Protein AF-A0A2R6C651-F1 (afdb_monomer)

Organism: NCBI:txid1978158

Nearest PDB structures (foldseek):
  8w2f-assembly1_U  TM=1.722E-01  e=2.873E+00  Plasmodium falciparum 3D7
  6klh-assembly1_C  TM=1.962E-01  e=2.873E+00  Mammarenavirus machupoense
  6u5o-assembly1_L  TM=2.669E-01  e=8.684E+00  Human metapneumovirus CAN97-83

Secondary structure (DSSP, 8-state):
-------HHHHHHHHHHHHHHHTTT---EEEEEETTEEEEEEEHHHHHHHHTTTS-TTTEEEEEETTEEEEEESS---HHHHHHHHHHHHHHHHHTT-----EEE-SSS-EEEEEHHHHHHHHHHHHHHHHHHHHHHHHTTEEEEEEE-SSEEEEEEEEGGG--S--HHHHHHHHH--

Mean predicted aligned error: 6.89 Å

Foldseek 3Di:
DPQAAADDLVNVLVVLLVVLCVVLVFDWFKGALHNFKIKIKGFLVSVVCVLCVPPPCVQWPWDADPQKIKTWGPDPDDPVSLVVSLCSSQVSLVSLVDRWDWDFDPPVIGITMTRNLVSVVVSSVVSVVVSCVVSVVSCPQKDKDWDDDSTITMMMIGGPVPPDDDVVVSNVVRRVPD

Sequence (178 aa):
MDKVKLKGSIAYVYKVFVESLNKTGIETAGGALNENTVVVGVPLKSFVKMITMDVNKEVWELKIKNGKMFLIGTKELVDEDVKKVNTQILSKLKKLGVEADAHVTDDGDAVVMVSLVDVVLRILEKTLQETKARASNHMRSLRVKFGSDDDYAYVVLYTRSSQKDTVLTKIEEVLKNE

Radius of gyration: 18.2 Å; Cα contacts (8 Å, |Δi|>4): 279; chains: 1; bounding box: 42×28×53 Å

Structure (mmCIF, N/CA/C/O backbone):
data_AF-A0A2R6C651-F1
#
_entry.id   AF-A0A2R6C651-F1
#
loop_
_atom_site.group_PDB
_atom_site.id
_atom_site.type_symbol
_atom_site.label_atom_id
_atom_site.label_alt_id
_atom_site.label_comp_id
_atom_site.label_asym_id
_atom_site.label_entity_id
_atom_site.label_seq_id
_atom_site.pdbx_PDB_ins_code
_atom_site.Cartn_x
_atom_site.Cartn_y
_atom_site.Cartn_z
_atom_site.occupancy
_atom_site.B_iso_or_equiv
_atom_site.auth_seq_id
_atom_site.auth_comp_id
_atom_site.auth_asym_id
_atom_site.auth_atom_id
_atom_site.pdbx_PDB_model_num
ATOM 1 N N . MET A 1 1 ? 2.402 -18.352 -16.782 1.00 50.47 1 MET A N 1
ATOM 2 C CA . MET A 1 1 ? 2.811 -17.161 -17.556 1.00 50.47 1 MET A CA 1
ATOM 3 C C . MET A 1 1 ? 4.310 -17.250 -17.798 1.00 50.47 1 MET A C 1
ATOM 5 O O . MET A 1 1 ? 5.024 -17.552 -16.845 1.00 50.47 1 MET A O 1
ATOM 9 N N . ASP A 1 2 ? 4.793 -17.044 -19.025 1.00 51.03 2 ASP A N 1
ATOM 10 C CA . ASP A 1 2 ? 6.240 -16.966 -19.268 1.00 51.03 2 ASP A CA 1
ATOM 11 C C . ASP A 1 2 ? 6.837 -15.808 -18.460 1.00 51.03 2 ASP A C 1
ATOM 13 O O . ASP A 1 2 ? 6.264 -14.717 -18.410 1.00 51.03 2 ASP A O 1
ATOM 17 N N . LYS A 1 3 ? 7.978 -16.036 -17.795 1.00 64.25 3 LYS A N 1
ATOM 18 C CA . LYS A 1 3 ? 8.657 -15.000 -17.004 1.00 64.25 3 LYS A CA 1
ATOM 19 C C . LYS A 1 3 ? 9.184 -13.913 -17.938 1.00 64.25 3 LYS A C 1
ATOM 21 O O . LYS A 1 3 ? 10.271 -14.032 -18.501 1.00 64.25 3 LYS A O 1
ATOM 26 N N . VAL A 1 4 ? 8.417 -12.839 -18.091 1.00 76.25 4 VAL A N 1
ATOM 27 C CA . VAL A 1 4 ? 8.833 -11.674 -18.868 1.00 76.25 4 VAL A CA 1
ATOM 28 C C . VAL A 1 4 ? 9.980 -10.969 -18.144 1.00 76.25 4 VAL A C 1
ATOM 30 O O . VAL A 1 4 ? 9.855 -10.543 -16.996 1.00 76.25 4 VAL A O 1
ATOM 33 N N . LYS A 1 5 ? 11.121 -10.833 -18.823 1.00 81.25 5 LYS A N 1
ATOM 34 C CA . LYS A 1 5 ? 12.308 -10.179 -18.269 1.00 81.25 5 LYS A CA 1
ATOM 35 C C . LYS A 1 5 ? 12.283 -8.684 -18.588 1.00 81.25 5 LYS A C 1
ATOM 37 O O . LYS A 1 5 ? 12.392 -8.293 -19.748 1.00 81.25 5 LYS A O 1
ATOM 42 N N . LEU A 1 6 ? 12.174 -7.849 -17.554 1.00 83.94 6 LEU A N 1
ATOM 43 C CA . LEU A 1 6 ? 12.295 -6.392 -17.677 1.00 83.94 6 LEU A CA 1
ATOM 44 C C . LEU A 1 6 ? 13.683 -6.000 -18.201 1.00 83.94 6 LEU A C 1
ATOM 46 O O . LEU A 1 6 ? 14.689 -6.621 -17.842 1.00 83.94 6 LEU A O 1
ATOM 50 N N . LYS A 1 7 ? 13.752 -4.938 -19.009 1.00 81.19 7 LYS A N 1
ATOM 51 C CA . LYS A 1 7 ? 15.011 -4.447 -19.594 1.00 81.19 7 LYS A CA 1
ATOM 52 C C . LYS A 1 7 ? 15.320 -3.010 -19.178 1.00 81.19 7 LYS A C 1
ATOM 54 O O . LYS A 1 7 ? 14.433 -2.184 -19.008 1.00 81.19 7 LYS A O 1
ATOM 59 N N . GLY A 1 8 ? 16.605 -2.687 -19.051 1.00 85.44 8 GLY A N 1
ATOM 60 C CA . GLY A 1 8 ? 17.073 -1.310 -18.862 1.00 85.44 8 GLY A CA 1
ATOM 61 C C . GLY A 1 8 ? 16.516 -0.616 -17.612 1.00 85.44 8 GLY A C 1
ATOM 62 O O . GLY A 1 8 ? 16.419 -1.211 -16.538 1.00 85.44 8 GLY A O 1
ATOM 63 N N . SER A 1 9 ? 16.166 0.666 -17.750 1.00 89.44 9 SER A N 1
ATOM 64 C CA . SER A 1 9 ? 15.776 1.531 -16.628 1.00 89.44 9 SER A CA 1
ATOM 65 C C . SER A 1 9 ? 14.566 1.038 -15.837 1.00 89.44 9 SER A C 1
ATOM 67 O O . SER A 1 9 ? 14.527 1.249 -14.628 1.00 89.44 9 SER A O 1
ATOM 69 N N . ILE A 1 10 ? 13.601 0.367 -16.475 1.00 90.75 10 ILE A N 1
ATOM 70 C CA . ILE A 1 10 ? 12.413 -0.125 -15.766 1.00 90.75 10 ILE A CA 1
ATOM 71 C C . ILE A 1 10 ? 12.757 -1.263 -14.797 1.00 90.75 10 ILE A C 1
ATOM 73 O O . ILE A 1 10 ? 12.230 -1.285 -13.690 1.00 90.75 10 ILE A O 1
ATOM 77 N N . ALA A 1 11 ? 13.700 -2.144 -15.152 1.00 91.44 11 ALA A N 1
ATOM 78 C CA . ALA A 1 11 ? 14.149 -3.227 -14.275 1.00 91.44 11 ALA A CA 1
ATOM 79 C C . ALA A 1 11 ? 14.850 -2.686 -13.019 1.00 91.44 11 ALA A C 1
ATOM 81 O O . ALA A 1 11 ? 14.597 -3.150 -11.908 1.00 91.44 11 ALA A O 1
ATOM 82 N N . TYR A 1 12 ? 15.710 -1.677 -13.195 1.00 91.88 12 TYR A N 1
ATOM 83 C CA . TYR A 1 12 ? 16.412 -1.042 -12.080 1.00 91.88 12 TYR A CA 1
ATOM 84 C C . TYR A 1 12 ? 15.445 -0.310 -11.144 1.00 91.88 12 TYR A C 1
ATOM 86 O O . TYR A 1 12 ? 15.491 -0.507 -9.932 1.00 91.88 12 TYR A O 1
ATOM 94 N N . VAL A 1 13 ? 14.535 0.495 -11.702 1.00 93.50 13 VAL A N 1
ATOM 95 C CA . VAL A 1 13 ? 13.539 1.235 -10.914 1.00 93.50 13 VAL A CA 1
ATOM 96 C C . VAL A 1 13 ? 12.611 0.279 -10.170 1.00 93.50 13 VAL A C 1
ATOM 98 O O . VAL A 1 13 ? 12.383 0.493 -8.985 1.00 93.50 13 VAL A O 1
ATOM 101 N N . TYR A 1 14 ? 12.134 -0.790 -10.819 1.00 94.00 14 TYR A N 1
ATOM 102 C CA . TYR A 1 14 ? 11.324 -1.825 -10.170 1.00 94.00 14 TYR A CA 1
ATOM 103 C C . TYR A 1 14 ? 12.021 -2.401 -8.935 1.00 94.00 14 TYR A C 1
ATOM 105 O O . TYR A 1 14 ? 11.448 -2.402 -7.848 1.00 94.00 14 TYR A O 1
ATOM 113 N N . LYS A 1 15 ? 13.287 -2.812 -9.085 1.00 93.06 15 LYS A N 1
ATOM 114 C CA . LYS A 1 15 ? 14.084 -3.362 -7.985 1.00 93.06 15 LYS A CA 1
ATOM 115 C C . LYS A 1 15 ? 14.197 -2.379 -6.816 1.00 93.06 15 LYS A C 1
ATOM 117 O O . LYS A 1 15 ? 13.897 -2.746 -5.686 1.00 93.06 15 LYS A O 1
ATOM 122 N N . VAL A 1 16 ? 14.586 -1.130 -7.084 1.00 94.00 16 VAL A N 1
ATOM 123 C CA . VAL A 1 16 ? 14.738 -0.098 -6.039 1.00 94.00 16 VAL A CA 1
ATOM 124 C C . VAL A 1 16 ? 13.406 0.198 -5.340 1.00 94.00 16 VAL A C 1
ATOM 126 O O . VAL A 1 16 ? 13.377 0.413 -4.125 1.00 94.00 16 VAL A O 1
ATOM 129 N N . PHE A 1 17 ? 12.309 0.205 -6.099 1.00 95.12 17 PHE A N 1
ATOM 130 C CA . PHE A 1 17 ? 10.967 0.471 -5.592 1.00 95.12 17 PHE A CA 1
ATOM 131 C C . PHE A 1 17 ? 10.501 -0.635 -4.634 1.00 95.12 17 PHE A C 1
ATOM 133 O O . PHE A 1 17 ? 10.161 -0.345 -3.487 1.00 95.12 17 PHE A O 1
ATOM 140 N N . VAL A 1 18 ? 10.575 -1.902 -5.060 1.00 94.88 18 VAL A N 1
ATOM 141 C CA . VAL A 1 18 ? 10.207 -3.068 -4.235 1.00 94.88 18 VAL A CA 1
ATOM 142 C C . VAL A 1 18 ? 11.103 -3.188 -3.004 1.00 94.88 18 VAL A C 1
ATOM 144 O O . VAL A 1 18 ? 10.605 -3.376 -1.899 1.00 94.88 18 VAL A O 1
ATOM 147 N N . GLU A 1 19 ? 12.418 -2.993 -3.144 1.00 93.75 19 GLU A N 1
ATOM 148 C CA . GLU A 1 19 ? 13.336 -2.990 -1.996 1.00 93.75 19 GLU A CA 1
ATOM 149 C C . GLU A 1 19 ? 12.971 -1.924 -0.955 1.00 93.75 19 GLU A C 1
ATOM 151 O O . GLU A 1 19 ? 13.182 -2.128 0.239 1.00 93.75 19 GLU A O 1
ATOM 156 N N . SER A 1 20 ? 12.431 -0.782 -1.387 1.00 92.81 20 SER A N 1
ATOM 157 C CA . SER A 1 20 ? 12.030 0.294 -0.477 1.00 92.81 20 SER A CA 1
ATOM 158 C C . SER A 1 20 ? 10.748 -0.047 0.286 1.00 92.81 20 SER A C 1
ATOM 160 O O . SER A 1 20 ? 10.681 0.251 1.475 1.00 92.81 20 SER A O 1
ATOM 162 N N . LEU A 1 21 ? 9.783 -0.723 -0.348 1.00 93.81 21 LEU A N 1
ATOM 163 C CA . LEU A 1 21 ? 8.583 -1.242 0.327 1.00 93.81 21 LEU A CA 1
ATOM 164 C C . LEU A 1 21 ? 8.915 -2.394 1.281 1.00 93.81 21 LEU A C 1
ATOM 166 O O . LEU A 1 21 ? 8.475 -2.409 2.427 1.00 93.81 21 LEU A O 1
ATOM 170 N N . ASN A 1 22 ? 9.777 -3.320 0.867 1.00 92.25 22 ASN A N 1
ATOM 171 C CA . ASN A 1 22 ? 10.154 -4.447 1.719 1.00 92.25 22 ASN A CA 1
ATOM 172 C C . ASN A 1 22 ? 10.905 -3.985 2.980 1.00 92.25 22 ASN A C 1
ATOM 174 O 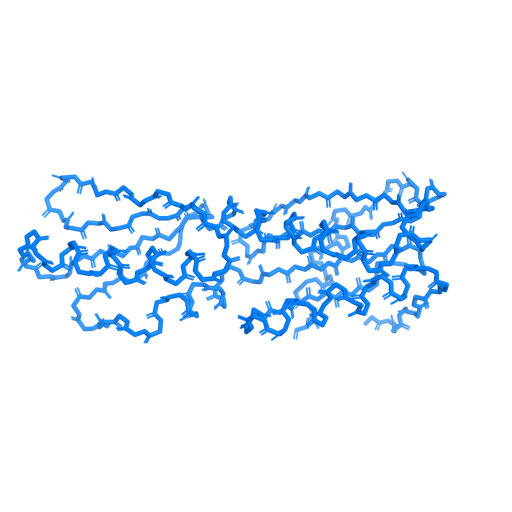O . ASN A 1 22 ? 10.733 -4.561 4.052 1.00 92.25 22 ASN A O 1
ATOM 178 N N . LYS A 1 23 ? 11.692 -2.901 2.896 1.00 91.94 23 LYS A N 1
ATOM 179 C CA . LYS A 1 23 ? 12.349 -2.287 4.066 1.00 91.94 23 LYS A CA 1
ATOM 180 C C . LYS A 1 23 ? 11.370 -1.733 5.102 1.00 91.94 23 LYS A C 1
ATOM 182 O O . LYS A 1 23 ? 11.753 -1.604 6.261 1.00 91.94 23 LYS A O 1
ATOM 187 N N . THR A 1 24 ? 10.138 -1.405 4.713 1.00 88.56 24 THR A N 1
ATOM 188 C CA . THR A 1 24 ? 9.086 -0.962 5.640 1.00 88.56 24 THR A CA 1
ATOM 189 C C . THR A 1 24 ? 8.196 -2.112 6.120 1.00 88.56 24 THR A C 1
ATOM 191 O O . THR A 1 24 ? 7.257 -1.875 6.877 1.00 88.56 24 THR A O 1
ATOM 194 N N . GLY A 1 25 ? 8.503 -3.355 5.725 1.00 90.31 25 GLY A N 1
ATOM 195 C CA . GLY A 1 25 ? 7.729 -4.548 6.073 1.00 90.31 25 GLY A CA 1
ATOM 196 C C . GLY A 1 25 ? 6.437 -4.706 5.269 1.00 90.31 25 GLY A C 1
ATOM 197 O O . GLY A 1 25 ? 5.596 -5.518 5.641 1.00 90.31 25 GLY A O 1
ATOM 198 N N . ILE A 1 26 ? 6.259 -3.931 4.194 1.00 92.88 26 ILE A N 1
ATOM 199 C CA . ILE A 1 26 ? 5.076 -4.012 3.338 1.00 92.88 26 ILE A CA 1
ATOM 200 C C . ILE A 1 26 ? 5.271 -5.145 2.336 1.00 92.88 26 ILE A C 1
ATOM 202 O O . ILE A 1 26 ? 6.178 -5.099 1.507 1.00 92.88 26 ILE A O 1
ATOM 206 N N . GLU A 1 27 ? 4.393 -6.142 2.404 1.00 93.06 27 GLU A N 1
ATOM 207 C CA . GLU A 1 27 ? 4.308 -7.189 1.389 1.00 93.06 27 GLU A CA 1
ATOM 208 C C . GLU A 1 27 ? 3.874 -6.598 0.047 1.00 93.06 27 GLU A C 1
ATOM 210 O O . GLU A 1 27 ? 2.974 -5.757 -0.033 1.00 93.06 27 GLU A O 1
ATOM 215 N N . THR A 1 28 ? 4.517 -7.066 -1.017 1.00 93.44 28 THR A N 1
ATOM 216 C CA . THR A 1 28 ? 4.234 -6.645 -2.386 1.00 93.44 28 THR A CA 1
ATOM 217 C C . THR A 1 28 ? 3.938 -7.863 -3.244 1.00 93.44 28 THR A C 1
ATOM 219 O O . THR A 1 28 ? 4.536 -8.917 -3.051 1.00 93.44 28 THR A 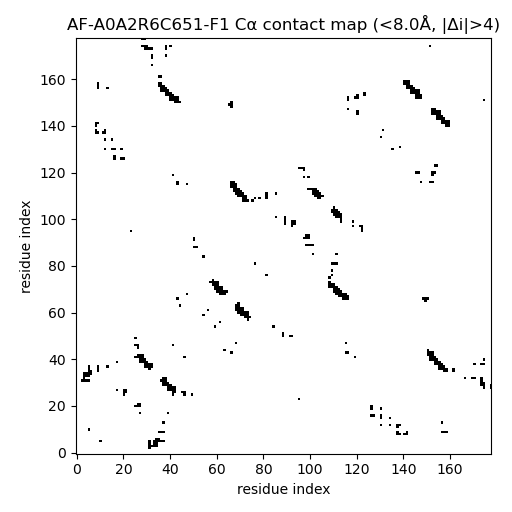O 1
ATOM 222 N N . ALA A 1 29 ? 3.018 -7.694 -4.185 1.00 91.44 29 ALA A N 1
ATOM 223 C CA . ALA A 1 29 ? 2.808 -8.593 -5.311 1.00 91.44 29 ALA A CA 1
ATOM 224 C C . ALA A 1 29 ? 3.090 -7.788 -6.577 1.00 91.44 29 ALA A C 1
ATOM 226 O O . ALA A 1 29 ? 2.738 -6.607 -6.651 1.00 91.44 29 ALA A O 1
ATOM 227 N N . GLY A 1 30 ? 3.744 -8.353 -7.579 1.00 85.62 30 GLY A N 1
ATOM 228 C CA . GLY A 1 30 ? 4.064 -7.564 -8.755 1.00 85.62 30 GLY A CA 1
ATOM 229 C C . GLY A 1 30 ? 4.876 -8.291 -9.799 1.00 85.62 30 GLY A C 1
ATOM 230 O O . GLY A 1 30 ? 5.724 -9.126 -9.525 1.00 85.62 30 GLY A O 1
ATOM 231 N N . GLY A 1 31 ? 4.669 -7.896 -11.047 1.00 86.31 31 GLY A N 1
ATOM 232 C CA . GLY A 1 31 ? 5.309 -8.557 -12.164 1.00 86.31 31 GLY A CA 1
ATOM 233 C C . GLY A 1 31 ? 5.326 -7.712 -13.421 1.00 86.31 31 GLY A C 1
ATOM 234 O O . GLY A 1 31 ? 4.656 -6.683 -13.556 1.00 86.31 31 GLY A O 1
ATOM 235 N N . ALA A 1 32 ? 6.152 -8.152 -14.362 1.00 87.75 32 ALA A N 1
ATOM 236 C CA . ALA A 1 32 ? 6.245 -7.545 -15.674 1.00 87.75 32 ALA A CA 1
ATOM 237 C C . ALA A 1 32 ? 4.986 -7.869 -16.490 1.00 87.75 32 ALA A C 1
ATOM 239 O O . ALA A 1 32 ? 4.697 -9.033 -16.754 1.00 87.75 32 ALA A O 1
ATOM 240 N N . LEU A 1 33 ? 4.270 -6.836 -16.939 1.00 85.75 33 LEU A N 1
ATOM 241 C CA . LEU A 1 33 ? 3.163 -6.989 -17.892 1.00 85.75 33 LEU A CA 1
ATOM 242 C C . LEU A 1 33 ? 3.696 -7.195 -19.320 1.00 85.75 33 LEU A C 1
ATOM 244 O O . LEU A 1 33 ? 3.059 -7.826 -20.163 1.00 85.75 33 LEU A O 1
ATOM 248 N N . ASN A 1 34 ? 4.860 -6.606 -19.601 1.00 85.56 34 ASN A N 1
ATOM 249 C CA . ASN A 1 34 ? 5.680 -6.785 -20.797 1.00 85.56 34 ASN A CA 1
ATOM 250 C C . ASN A 1 34 ? 7.118 -6.301 -20.489 1.00 85.56 34 ASN A C 1
ATOM 252 O O . ASN A 1 34 ? 7.405 -5.866 -19.376 1.00 85.56 34 ASN A O 1
ATOM 256 N N . GLU A 1 35 ? 8.039 -6.341 -21.458 1.00 85.06 35 GLU A N 1
ATOM 257 C CA . GLU A 1 35 ? 9.449 -5.948 -21.243 1.00 85.06 35 GLU A CA 1
ATOM 258 C C . GLU A 1 35 ? 9.640 -4.487 -20.776 1.00 85.06 35 GLU A C 1
ATOM 260 O O . GLU A 1 35 ? 10.687 -4.133 -20.229 1.00 85.06 35 GLU A O 1
ATOM 265 N N . ASN A 1 36 ? 8.624 -3.650 -20.999 1.00 87.38 36 ASN A N 1
ATOM 266 C CA . ASN A 1 36 ? 8.628 -2.199 -20.859 1.00 87.38 36 ASN A CA 1
ATOM 267 C C . ASN A 1 36 ? 7.590 -1.675 -19.855 1.00 87.38 36 ASN A C 1
ATOM 269 O O . ASN A 1 36 ? 7.447 -0.454 -19.733 1.00 87.38 36 ASN A O 1
ATOM 273 N N . THR A 1 37 ? 6.866 -2.565 -19.169 1.00 88.94 37 THR A N 1
ATOM 274 C CA . THR A 1 37 ? 5.810 -2.238 -18.204 1.00 88.94 37 THR A CA 1
ATOM 275 C C . THR A 1 37 ? 5.821 -3.228 -17.047 1.00 88.94 37 THR A C 1
ATOM 277 O O . THR A 1 37 ? 5.830 -4.439 -17.261 1.00 88.94 37 THR A O 1
ATOM 280 N N . VAL A 1 38 ? 5.756 -2.717 -15.822 1.00 91.94 38 VAL A N 1
ATOM 281 C CA . VAL A 1 38 ? 5.689 -3.509 -14.591 1.00 91.94 38 VAL A CA 1
ATOM 282 C C . VAL A 1 38 ? 4.605 -2.951 -13.680 1.00 91.94 38 VAL A C 1
ATOM 284 O O . VAL A 1 38 ? 4.401 -1.735 -13.631 1.00 91.94 38 VAL A O 1
ATOM 287 N N . VAL A 1 39 ? 3.923 -3.836 -12.962 1.00 93.19 39 VAL A N 1
ATOM 288 C CA . VAL A 1 39 ? 2.991 -3.472 -11.895 1.00 93.19 39 VAL A CA 1
ATOM 289 C C . VAL A 1 39 ? 3.568 -3.882 -10.544 1.00 93.19 39 VAL A C 1
ATOM 291 O O . VAL A 1 39 ? 4.173 -4.945 -10.425 1.00 93.19 39 VAL A O 1
ATOM 294 N N . VAL A 1 40 ? 3.392 -3.023 -9.544 1.00 95.19 40 VAL A N 1
ATOM 295 C CA . VAL A 1 40 ? 3.685 -3.306 -8.136 1.00 95.19 40 VAL A CA 1
ATOM 296 C C . VAL A 1 40 ? 2.423 -3.009 -7.344 1.00 95.19 40 VAL A C 1
ATOM 298 O O . VAL A 1 40 ? 1.981 -1.862 -7.291 1.00 95.19 40 VAL A O 1
ATOM 301 N N . GLY A 1 41 ? 1.825 -4.040 -6.770 1.00 94.50 41 GLY A N 1
ATOM 302 C CA . GLY A 1 41 ? 0.646 -3.976 -5.925 1.00 94.50 41 GLY A CA 1
ATOM 303 C C . GLY A 1 41 ? 0.977 -4.277 -4.471 1.00 94.50 41 GLY A C 1
ATOM 304 O O . GLY A 1 41 ? 1.889 -5.040 -4.157 1.00 94.50 41 GLY A O 1
ATOM 305 N N . VAL A 1 42 ? 0.203 -3.678 -3.578 1.00 96.00 42 VAL A N 1
ATOM 306 C CA . VAL A 1 42 ? 0.176 -4.021 -2.159 1.00 96.00 42 VAL A CA 1
ATOM 307 C C . VAL A 1 42 ? -1.174 -4.687 -1.892 1.00 96.00 42 VAL A C 1
ATOM 309 O O . VAL A 1 42 ? -2.209 -4.034 -2.074 1.00 96.00 42 VAL A O 1
ATOM 312 N N . PRO A 1 43 ? -1.191 -5.967 -1.480 1.00 94.88 43 PRO A N 1
ATOM 313 C CA . PRO A 1 43 ? -2.430 -6.648 -1.133 1.00 94.88 43 PRO A CA 1
ATOM 314 C C . PRO A 1 43 ? -3.065 -5.987 0.095 1.00 94.88 43 PRO A C 1
ATOM 316 O O . PRO A 1 43 ? -2.464 -5.945 1.175 1.00 94.88 43 PRO A O 1
ATOM 319 N N . LEU A 1 44 ? -4.303 -5.506 -0.034 1.00 93.31 44 LEU A N 1
ATOM 320 C CA . LEU A 1 44 ? -5.011 -4.800 1.038 1.00 93.31 44 LEU A CA 1
ATOM 321 C C . LEU A 1 44 ? -5.176 -5.690 2.278 1.00 93.31 44 LEU A C 1
ATOM 323 O O . LEU A 1 44 ? -5.019 -5.223 3.403 1.00 93.31 44 LEU A O 1
ATOM 327 N N . LYS A 1 45 ? -5.416 -6.994 2.091 1.00 92.75 45 LYS A N 1
ATOM 328 C CA . LYS A 1 45 ? -5.527 -7.969 3.192 1.00 92.75 45 LYS A CA 1
ATOM 329 C C . LYS A 1 45 ? -4.218 -8.126 3.970 1.00 92.75 45 LYS A C 1
ATOM 331 O O . LYS A 1 45 ? -4.253 -8.150 5.200 1.00 92.75 45 LYS A O 1
ATOM 336 N N . SER A 1 46 ? -3.080 -8.230 3.283 1.00 93.44 46 SER A N 1
ATOM 337 C CA . SER A 1 46 ? -1.763 -8.310 3.933 1.00 93.44 46 SER A CA 1
ATOM 338 C C . SER A 1 46 ? -1.431 -7.015 4.667 1.00 93.44 46 SER A C 1
ATOM 340 O O . SER A 1 46 ? -1.022 -7.048 5.828 1.00 93.44 46 SER A O 1
ATOM 342 N N . PHE A 1 47 ? -1.705 -5.870 4.038 1.00 93.94 47 PHE A N 1
ATOM 343 C CA . PHE A 1 47 ? -1.506 -4.563 4.655 1.00 93.94 47 PHE A CA 1
ATOM 344 C C . PHE A 1 47 ? -2.345 -4.386 5.929 1.00 93.94 47 PHE A C 1
ATOM 346 O O . PHE A 1 47 ? -1.828 -3.965 6.963 1.00 93.94 47 PHE A O 1
ATOM 353 N N . VAL A 1 48 ? -3.619 -4.788 5.899 1.00 92.81 48 VAL A N 1
ATOM 354 C CA . VAL A 1 48 ? -4.491 -4.785 7.081 1.00 92.81 48 VAL A CA 1
ATOM 355 C C . VAL A 1 48 ? -3.925 -5.662 8.191 1.00 92.81 48 VAL A C 1
ATOM 357 O O . VAL A 1 48 ? -3.798 -5.202 9.322 1.00 92.81 48 VAL A O 1
ATOM 360 N N . LYS A 1 49 ? -3.532 -6.904 7.879 1.00 92.44 49 LYS A N 1
ATOM 361 C CA . LYS A 1 49 ? -2.939 -7.814 8.872 1.00 92.44 49 LYS A CA 1
ATOM 362 C C . LYS A 1 49 ? -1.722 -7.188 9.552 1.00 92.44 49 LYS A C 1
ATOM 364 O O . LYS A 1 49 ? -1.601 -7.295 10.769 1.00 92.44 49 LYS A O 1
ATOM 369 N N . MET A 1 50 ? -0.861 -6.512 8.791 1.00 92.25 50 MET A N 1
ATOM 370 C CA . MET A 1 50 ? 0.312 -5.808 9.312 1.00 92.25 50 MET A CA 1
ATOM 371 C C . MET A 1 50 ? -0.082 -4.691 10.295 1.00 92.25 50 MET A C 1
ATOM 373 O O . MET A 1 50 ? 0.441 -4.617 11.417 1.00 92.25 50 MET A O 1
ATOM 377 N N . ILE A 1 51 ? -1.026 -3.823 9.918 1.00 91.00 51 ILE A N 1
ATOM 378 C CA . ILE A 1 51 ? -1.411 -2.691 10.773 1.00 91.00 51 ILE A CA 1
ATOM 379 C C . ILE A 1 51 ? -2.239 -3.136 11.990 1.00 91.00 51 ILE A C 1
ATOM 381 O O . ILE A 1 51 ? -2.087 -2.561 13.066 1.00 91.00 51 ILE A O 1
ATOM 385 N N . THR A 1 52 ? -3.003 -4.227 11.899 1.00 91.75 52 THR A N 1
ATOM 386 C CA . THR A 1 52 ? -3.824 -4.744 13.010 1.00 91.75 52 THR A CA 1
ATOM 387 C C . THR A 1 52 ? -3.197 -5.923 13.762 1.00 91.75 52 THR A C 1
ATOM 389 O O . THR A 1 52 ? -3.886 -6.560 14.553 1.00 91.75 52 THR A O 1
ATOM 392 N N . MET A 1 53 ? -1.921 -6.254 13.529 1.00 91.25 53 MET A N 1
ATOM 393 C CA . MET A 1 53 ? -1.275 -7.448 14.110 1.00 91.25 53 MET A CA 1
ATOM 394 C C . MET A 1 53 ? -1.365 -7.517 15.643 1.00 91.25 53 MET A C 1
ATOM 396 O O . MET A 1 53 ? -1.521 -8.595 16.204 1.00 91.25 53 MET A O 1
ATOM 400 N N . ASP A 1 54 ? -1.316 -6.358 16.295 1.00 89.38 54 ASP A N 1
ATOM 401 C CA . ASP A 1 54 ? -1.254 -6.216 17.753 1.00 89.38 54 ASP A CA 1
ATOM 402 C C . ASP A 1 54 ? -2.619 -5.841 18.365 1.00 89.38 54 ASP A C 1
ATOM 404 O O . ASP A 1 54 ? -2.694 -5.438 19.526 1.00 89.38 54 ASP A O 1
ATOM 408 N N . VAL A 1 55 ? -3.693 -5.889 17.569 1.00 89.56 55 VAL A N 1
ATOM 409 C CA . VAL A 1 55 ? -5.063 -5.623 18.027 1.00 89.56 55 VAL A CA 1
ATOM 410 C C . VAL A 1 55 ? -5.670 -6.925 18.548 1.00 89.56 55 VAL A C 1
ATOM 412 O O . VAL A 1 55 ? -5.565 -7.967 17.900 1.00 89.56 55 VAL A O 1
ATOM 415 N N . ASN A 1 56 ? -6.335 -6.869 19.705 1.00 88.00 56 ASN A N 1
ATOM 416 C CA . ASN A 1 56 ? -7.001 -8.034 20.282 1.00 88.00 56 ASN A CA 1
ATOM 417 C C . ASN A 1 56 ? -8.249 -8.427 19.466 1.00 88.00 56 ASN A C 1
ATOM 419 O O . ASN A 1 56 ? -9.297 -7.792 19.576 1.00 88.00 56 ASN A O 1
ATOM 423 N N . LYS A 1 57 ? -8.145 -9.515 18.697 1.00 85.75 57 LYS A N 1
ATOM 424 C CA . LYS A 1 57 ? -9.218 -10.029 17.829 1.00 85.75 57 LYS A CA 1
ATOM 425 C C . LYS A 1 57 ? -10.356 -10.742 18.570 1.00 85.75 57 LYS A C 1
ATOM 427 O O . LYS A 1 57 ? -11.357 -11.066 17.947 1.00 85.75 57 LYS A O 1
ATOM 432 N N . G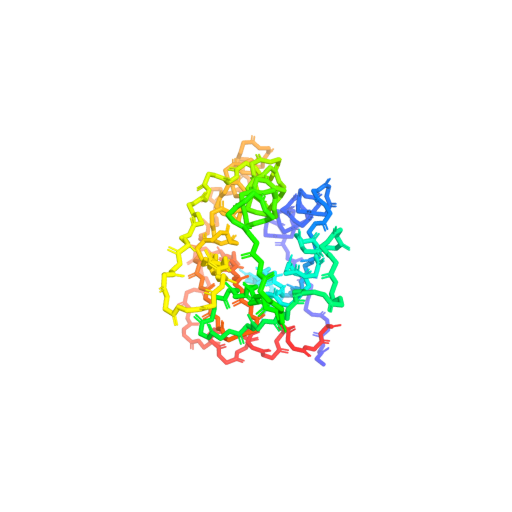LU A 1 58 ? -10.223 -10.987 19.874 1.00 85.50 58 GLU A N 1
ATOM 433 C CA . GLU A 1 58 ? -11.321 -11.505 20.710 1.00 85.50 58 GLU A CA 1
ATOM 434 C C . GLU A 1 58 ? -12.341 -10.421 21.068 1.00 85.50 58 GLU A C 1
ATOM 436 O O . GLU A 1 58 ? -13.455 -10.723 21.488 1.00 85.50 58 GLU A O 1
ATOM 441 N N . VAL A 1 59 ? -11.931 -9.156 20.956 1.00 87.19 59 VAL A N 1
ATOM 442 C CA . VAL A 1 59 ? -12.743 -7.992 21.321 1.00 87.19 59 VAL A CA 1
ATOM 443 C C . VAL A 1 59 ? -13.064 -7.149 20.089 1.00 87.19 59 VAL A C 1
ATOM 445 O O . VAL A 1 59 ? -14.132 -6.544 20.025 1.00 87.19 59 VAL A O 1
ATOM 448 N N . TRP A 1 60 ? -12.182 -7.167 19.089 1.00 88.69 60 TRP A N 1
ATOM 449 C CA . TRP A 1 60 ? -12.321 -6.409 17.853 1.00 88.69 60 TRP A CA 1
ATOM 450 C C . TRP A 1 60 ? -12.507 -7.326 16.649 1.00 88.69 60 TRP A C 1
ATOM 452 O O . TRP A 1 60 ? -11.618 -8.103 16.293 1.00 88.69 60 TRP A O 1
ATOM 462 N N . GLU A 1 61 ? -13.638 -7.179 15.971 1.00 89.56 61 GLU A N 1
ATOM 463 C CA . GLU A 1 61 ? -13.907 -7.828 14.698 1.00 89.56 61 GLU A CA 1
ATOM 464 C C . GLU A 1 61 ? -13.358 -6.977 13.546 1.00 89.56 61 GLU A C 1
ATOM 466 O O . GLU A 1 61 ? -13.683 -5.799 13.403 1.00 89.56 61 GLU A O 1
ATOM 471 N N . LEU A 1 62 ? -12.532 -7.582 12.694 1.00 90.50 62 LEU A N 1
ATOM 472 C CA . LEU A 1 62 ? -11.983 -6.939 11.504 1.00 90.50 62 LEU A CA 1
ATOM 473 C C . LEU A 1 62 ? -12.857 -7.223 10.279 1.00 90.50 62 LEU A C 1
ATOM 475 O O . LEU A 1 62 ? -13.004 -8.377 9.877 1.00 90.50 62 LEU A O 1
ATOM 479 N N . LYS A 1 63 ? -13.333 -6.168 9.612 1.00 89.38 63 LYS A N 1
ATOM 480 C CA . LYS A 1 63 ? -14.007 -6.249 8.310 1.00 89.38 63 LYS A CA 1
ATOM 481 C C . LYS A 1 63 ? -13.297 -5.382 7.278 1.00 89.38 63 LYS A C 1
ATOM 483 O O . LYS A 1 63 ? -12.907 -4.253 7.558 1.00 89.38 63 LYS A O 1
ATOM 488 N N . ILE A 1 64 ? -13.151 -5.903 6.062 1.00 88.44 64 ILE A N 1
ATOM 489 C CA . ILE A 1 64 ? -12.667 -5.144 4.904 1.00 88.44 64 ILE A CA 1
ATOM 490 C C . ILE A 1 64 ? -13.822 -5.047 3.916 1.00 88.44 64 ILE A C 1
ATOM 492 O O . ILE A 1 64 ? -14.372 -6.071 3.512 1.00 88.44 64 ILE A O 1
ATOM 496 N N . LYS A 1 65 ? -14.209 -3.828 3.547 1.00 85.75 65 LYS A N 1
ATOM 497 C CA . LYS A 1 65 ? -15.299 -3.589 2.595 1.00 85.75 65 LYS A CA 1
ATOM 498 C C . LYS A 1 65 ? -15.015 -2.335 1.782 1.00 85.75 65 LYS A C 1
ATOM 500 O O . LYS A 1 65 ? -14.699 -1.296 2.354 1.00 85.75 65 LYS A O 1
ATOM 505 N N . ASN A 1 66 ? -15.153 -2.431 0.459 1.00 84.69 66 ASN A N 1
ATOM 506 C CA . ASN A 1 66 ? -14.981 -1.320 -0.485 1.00 84.69 66 ASN A CA 1
ATOM 507 C C . ASN A 1 66 ? -13.647 -0.569 -0.293 1.00 84.69 66 ASN A C 1
ATOM 509 O O . ASN A 1 66 ? -13.633 0.654 -0.170 1.00 84.69 66 ASN A O 1
ATOM 513 N N . GLY A 1 67 ? -12.534 -1.302 -0.162 1.00 83.44 67 GLY A N 1
ATOM 514 C CA . GLY A 1 67 ? -11.210 -0.703 0.045 1.00 83.44 67 GLY A CA 1
ATOM 515 C C . GLY A 1 67 ? -11.008 -0.018 1.404 1.00 83.44 67 GLY A C 1
ATOM 516 O O . GLY A 1 67 ? -10.015 0.684 1.594 1.00 83.44 67 GLY A O 1
ATOM 517 N N . LYS A 1 68 ? -11.925 -0.210 2.360 1.00 87.50 68 LYS A N 1
ATOM 518 C CA . LYS A 1 68 ? -11.839 0.318 3.726 1.00 87.50 68 LYS A CA 1
ATOM 519 C C . LYS A 1 68 ? -11.709 -0.806 4.740 1.00 87.50 68 LYS A C 1
ATOM 521 O O . LYS A 1 68 ? -12.286 -1.880 4.571 1.00 87.50 68 LYS A O 1
ATOM 526 N N . MET A 1 69 ? -10.974 -0.528 5.805 1.00 89.69 69 MET A N 1
ATOM 527 C CA . MET A 1 69 ? -10.902 -1.352 7.003 1.00 89.69 69 MET A CA 1
ATOM 528 C C . MET A 1 69 ? -11.864 -0.811 8.049 1.00 89.69 69 MET A C 1
ATOM 530 O O . MET A 1 69 ? -11.885 0.393 8.294 1.00 89.69 69 MET A O 1
ATOM 534 N N . PHE A 1 70 ? -12.582 -1.722 8.691 1.00 88.25 70 PHE A N 1
ATOM 535 C CA . PHE A 1 70 ? -13.407 -1.485 9.862 1.00 88.25 70 PHE A CA 1
ATOM 536 C C . PHE A 1 70 ? -12.924 -2.411 10.976 1.00 88.25 70 PHE A C 1
ATOM 538 O O . PHE A 1 70 ? -12.807 -3.619 10.765 1.00 88.25 70 PHE A O 1
ATOM 545 N N . LEU A 1 71 ? -12.645 -1.855 12.149 1.00 87.94 71 LEU A N 1
ATOM 546 C CA . LEU A 1 71 ? -12.537 -2.623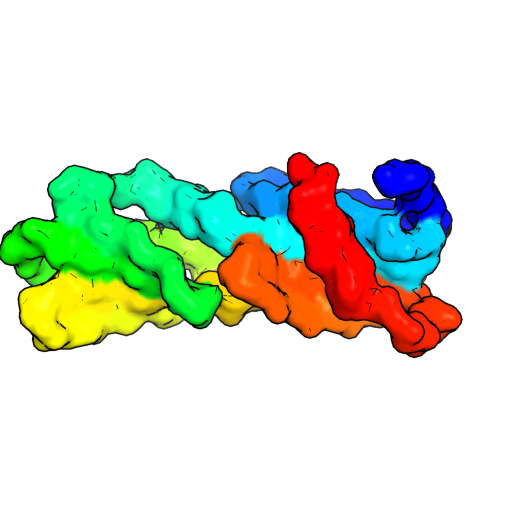 13.387 1.00 87.94 71 LEU A CA 1
ATOM 547 C C . LEU A 1 71 ? -13.758 -2.321 14.235 1.00 87.94 71 LEU A C 1
ATOM 549 O O . LEU A 1 71 ? -13.949 -1.166 14.595 1.00 87.94 71 LEU A O 1
ATOM 553 N N . ILE A 1 72 ? -14.557 -3.341 14.521 1.00 87.44 72 ILE A N 1
ATOM 554 C CA . ILE A 1 72 ? -15.846 -3.231 15.204 1.00 87.44 72 ILE A CA 1
ATOM 555 C C . ILE A 1 72 ? -15.713 -3.878 16.582 1.00 87.44 72 ILE A C 1
ATOM 557 O O . ILE A 1 72 ? -15.263 -5.021 16.686 1.00 87.44 72 ILE A O 1
ATOM 561 N N . GLY A 1 73 ? -16.074 -3.156 17.640 1.00 85.25 73 GLY A N 1
ATOM 562 C CA . GLY A 1 73 ? -16.161 -3.714 18.988 1.00 85.25 73 GLY A CA 1
ATOM 563 C C . GLY A 1 73 ? -17.245 -4.788 19.082 1.00 85.25 73 GLY A C 1
ATOM 564 O O . GLY A 1 73 ? -18.369 -4.572 18.658 1.00 85.25 73 GLY A O 1
ATOM 565 N N . THR A 1 74 ? -16.918 -5.954 19.638 1.00 81.81 74 THR A N 1
ATOM 566 C CA . THR A 1 74 ? -17.865 -7.082 19.815 1.00 81.81 74 THR A CA 1
ATOM 567 C C . THR A 1 74 ? -18.480 -7.150 21.217 1.00 81.81 74 THR A C 1
ATOM 569 O O . THR A 1 74 ? -19.282 -8.034 21.515 1.00 81.81 74 THR A O 1
ATOM 572 N N . LYS A 1 75 ? -18.080 -6.230 22.098 1.00 76.00 75 LYS A N 1
ATOM 573 C CA . LYS A 1 75 ? -18.560 -6.052 23.474 1.00 76.00 75 LYS A CA 1
ATOM 574 C C . LYS A 1 75 ? -18.827 -4.565 23.693 1.00 76.00 75 LYS A C 1
ATOM 576 O O . LYS A 1 75 ? -18.333 -3.752 22.915 1.00 76.00 75 LYS A O 1
ATOM 581 N N . GLU A 1 76 ? -19.529 -4.215 24.768 1.00 73.00 76 GLU A N 1
ATOM 582 C CA . GLU A 1 76 ? -19.578 -2.828 25.240 1.00 73.00 76 GLU A CA 1
ATOM 583 C C . GLU A 1 76 ? -18.150 -2.359 25.546 1.00 73.00 76 GLU A C 1
ATOM 585 O O . GLU A 1 76 ? -17.538 -2.753 26.541 1.00 73.00 76 GLU A O 1
ATOM 590 N N . LEU A 1 77 ? -17.591 -1.584 24.620 1.00 77.25 77 LEU A N 1
ATOM 591 C CA . LEU A 1 77 ? -16.290 -0.950 24.748 1.00 77.25 77 LEU A CA 1
ATOM 592 C C . LEU A 1 77 ? -16.484 0.451 25.303 1.00 77.25 77 LEU A C 1
ATOM 594 O O . LEU A 1 77 ? -17.401 1.160 24.895 1.00 77.25 77 LEU A O 1
ATOM 598 N N . VAL A 1 78 ? -15.592 0.868 26.196 1.00 80.44 78 VAL A N 1
ATOM 599 C CA . VAL A 1 78 ? -15.554 2.263 26.639 1.00 80.44 78 VAL A CA 1
ATOM 600 C C . VAL A 1 78 ? -14.723 3.097 25.666 1.00 80.44 78 VAL A C 1
ATOM 602 O O . VAL A 1 78 ? -13.812 2.586 25.010 1.00 80.44 78 VAL A O 1
ATOM 605 N N . ASP A 1 79 ? -14.974 4.406 25.608 1.00 79.50 79 ASP A N 1
ATOM 606 C CA . ASP A 1 79 ? -14.257 5.354 24.739 1.00 79.50 79 ASP A CA 1
ATOM 607 C C . ASP A 1 79 ? -12.728 5.226 24.799 1.00 79.50 79 ASP A C 1
ATOM 609 O O . ASP A 1 79 ? -12.025 5.470 23.814 1.00 79.50 79 ASP A O 1
ATOM 613 N N . GLU A 1 80 ? -12.190 4.878 25.968 1.00 83.12 80 GLU A N 1
ATOM 614 C CA . GLU A 1 80 ? -10.753 4.715 26.177 1.00 83.12 80 GLU A CA 1
ATOM 615 C C . GLU A 1 80 ? -10.175 3.539 25.375 1.00 83.12 80 GLU A C 1
ATOM 617 O O . GLU A 1 80 ? -9.101 3.676 24.781 1.00 83.12 80 GLU A O 1
ATOM 622 N N . ASP A 1 81 ? -10.906 2.426 25.263 1.00 83.50 81 ASP A N 1
ATOM 623 C CA . ASP A 1 81 ? -10.497 1.272 24.456 1.00 83.50 81 ASP A CA 1
ATOM 624 C C . ASP A 1 81 ? -10.433 1.638 22.971 1.00 83.50 81 ASP A C 1
ATOM 626 O O . ASP A 1 81 ? -9.468 1.305 22.272 1.00 83.50 81 ASP A O 1
ATOM 630 N N . VAL A 1 82 ? -11.427 2.395 22.499 1.00 83.06 82 VAL A N 1
ATOM 631 C CA . VAL A 1 82 ? -11.497 2.885 21.117 1.00 83.06 82 VAL A CA 1
ATOM 632 C C . VAL A 1 82 ? -10.333 3.821 20.819 1.00 83.06 82 VAL A C 1
ATOM 634 O O . VAL A 1 82 ? -9.624 3.645 19.826 1.00 83.06 82 VAL A O 1
ATOM 637 N N . LYS A 1 83 ? -10.073 4.788 21.708 1.00 84.25 83 LYS A N 1
ATOM 638 C CA . LYS A 1 83 ? -8.949 5.729 21.586 1.00 84.25 83 LYS A CA 1
ATOM 639 C C . LYS A 1 83 ? -7.608 5.010 21.567 1.00 84.25 83 LYS A C 1
ATOM 641 O O . LYS A 1 83 ? -6.728 5.386 20.786 1.00 84.25 83 LYS A O 1
ATOM 646 N N . LYS A 1 84 ? -7.443 3.974 22.389 1.00 87.50 84 LYS A N 1
ATOM 647 C CA . LYS A 1 84 ? -6.216 3.178 22.453 1.00 87.50 84 LYS A CA 1
ATOM 648 C C . LYS A 1 84 ? -5.953 2.448 21.138 1.00 87.50 84 LYS A C 1
ATOM 650 O O . LYS A 1 84 ? -4.865 2.596 20.579 1.00 87.50 84 LYS A O 1
ATOM 655 N N . VAL A 1 85 ? -6.942 1.721 20.613 1.00 88.50 85 VAL A N 1
ATOM 656 C CA . VAL A 1 85 ? -6.809 1.003 19.332 1.00 88.50 85 VAL A CA 1
ATOM 657 C C . VAL A 1 85 ? -6.616 1.971 18.171 1.00 88.50 85 VAL A C 1
ATOM 659 O O . VAL A 1 85 ? -5.751 1.752 17.321 1.00 88.50 85 VAL A O 1
ATOM 662 N N . ASN A 1 86 ? -7.346 3.084 18.173 1.00 85.75 86 ASN A N 1
ATOM 663 C CA . ASN A 1 86 ? -7.177 4.126 17.175 1.00 85.75 86 ASN A CA 1
ATOM 664 C C . ASN A 1 86 ? -5.735 4.670 17.171 1.00 85.75 86 ASN A C 1
ATOM 666 O O . ASN A 1 86 ? -5.042 4.635 16.155 1.00 85.75 86 ASN A O 1
ATOM 670 N N . THR A 1 87 ? -5.228 5.070 18.339 1.00 86.94 87 THR A N 1
ATOM 671 C CA . THR A 1 87 ? -3.853 5.570 18.499 1.00 86.94 87 THR A CA 1
ATOM 672 C C . THR A 1 87 ? -2.817 4.544 18.041 1.00 86.94 87 THR A C 1
ATOM 674 O O . THR A 1 87 ? -1.822 4.899 17.406 1.00 86.94 87 THR A O 1
ATOM 677 N N . GLN A 1 88 ? -3.048 3.263 18.327 1.00 89.44 88 GLN A N 1
ATOM 678 C CA . GLN A 1 88 ? -2.174 2.172 17.910 1.00 89.44 88 GLN A CA 1
ATOM 679 C C . GLN A 1 88 ? -2.099 2.045 16.380 1.00 89.44 88 GLN A C 1
ATOM 681 O O . GLN A 1 88 ? -0.996 1.947 15.833 1.00 89.44 88 GLN A O 1
ATOM 686 N N . ILE A 1 89 ? -3.239 2.099 15.682 1.00 89.31 89 ILE A N 1
ATOM 687 C CA . ILE A 1 89 ? -3.286 2.064 14.213 1.00 89.31 89 ILE A CA 1
ATOM 688 C C . ILE A 1 89 ? -2.631 3.313 13.624 1.00 89.31 89 ILE A C 1
ATOM 690 O O . ILE A 1 89 ? -1.735 3.200 12.785 1.00 89.31 89 ILE A O 1
ATOM 694 N N . LEU A 1 90 ? -3.020 4.500 14.093 1.00 86.75 90 LEU A N 1
ATOM 695 C CA . LEU A 1 90 ? -2.486 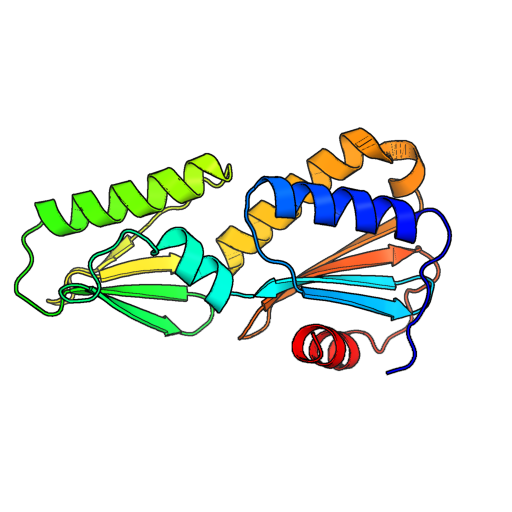5.770 13.603 1.00 86.75 90 LEU A CA 1
ATOM 696 C C . LEU A 1 90 ? -0.971 5.867 13.796 1.00 86.75 90 LEU A C 1
ATOM 698 O O . LEU A 1 90 ? -0.260 6.312 12.899 1.00 86.75 90 LEU A O 1
ATOM 702 N N . SER A 1 91 ? -0.448 5.380 14.922 1.00 88.38 91 SER A N 1
ATOM 703 C CA . SER A 1 91 ? 0.995 5.316 15.179 1.00 88.38 91 SER A CA 1
ATOM 704 C C . SER A 1 91 ? 1.725 4.432 14.163 1.00 88.38 91 SER A C 1
ATOM 706 O O . SER A 1 91 ? 2.790 4.809 13.665 1.00 88.38 91 SER A O 1
ATOM 708 N N . LYS A 1 92 ? 1.151 3.281 13.787 1.00 89.88 92 LYS A N 1
ATOM 709 C CA . LYS A 1 92 ? 1.719 2.420 12.738 1.00 89.88 92 LYS A CA 1
ATOM 710 C C . LYS A 1 92 ? 1.690 3.092 11.367 1.00 89.88 92 LYS A C 1
ATOM 712 O O . LYS A 1 92 ? 2.708 3.087 10.681 1.00 89.88 92 LYS A O 1
ATOM 717 N N . LEU A 1 93 ? 0.578 3.722 10.994 1.00 88.94 93 LEU A N 1
ATOM 718 C CA . LEU A 1 93 ? 0.462 4.453 9.726 1.00 88.94 93 LEU A CA 1
ATOM 719 C C . LEU A 1 93 ? 1.440 5.637 9.662 1.00 88.94 93 LEU A C 1
ATOM 721 O O . LEU A 1 93 ? 2.145 5.811 8.666 1.00 88.94 93 LEU A O 1
ATOM 725 N N . LYS A 1 94 ? 1.598 6.365 10.772 1.00 87.38 94 LYS A N 1
ATOM 726 C CA . LYS A 1 94 ? 2.571 7.453 10.904 1.00 87.38 94 LYS A CA 1
ATOM 727 C C . LYS A 1 94 ? 4.010 6.971 10.728 1.00 87.38 94 LYS A C 1
ATOM 729 O O . LYS A 1 94 ? 4.795 7.652 10.073 1.00 87.38 94 LYS A O 1
ATOM 734 N N . LYS A 1 95 ? 4.370 5.786 11.241 1.00 87.56 95 LYS A N 1
ATOM 735 C CA . LYS A 1 95 ? 5.698 5.174 11.008 1.00 87.56 95 LYS A CA 1
ATOM 736 C C . LYS A 1 95 ? 5.949 4.845 9.534 1.00 87.56 95 LYS A C 1
ATOM 738 O O . LYS A 1 95 ? 7.088 4.930 9.085 1.00 87.56 95 LYS A O 1
ATOM 743 N N . LEU A 1 96 ? 4.901 4.535 8.772 1.00 85.50 96 LEU A N 1
ATOM 744 C CA . LEU A 1 96 ? 4.974 4.378 7.313 1.00 85.50 96 LEU A CA 1
ATOM 745 C C . LEU A 1 96 ? 5.018 5.733 6.579 1.00 85.50 96 LEU A C 1
ATOM 747 O O . LEU A 1 96 ? 5.273 5.803 5.377 1.00 85.50 96 LEU A O 1
ATOM 751 N N . GLY A 1 97 ? 4.866 6.834 7.317 1.00 77.12 97 GLY A N 1
ATOM 752 C CA . GLY A 1 97 ? 4.851 8.198 6.806 1.00 77.12 97 GLY A CA 1
ATOM 753 C C . GLY A 1 97 ? 3.539 8.583 6.145 1.00 77.12 97 GLY A C 1
ATOM 754 O O . GLY A 1 97 ? 3.556 9.427 5.254 1.00 77.12 97 GLY A O 1
ATOM 755 N N . VAL A 1 98 ? 2.438 7.957 6.560 1.00 81.12 98 VAL A N 1
ATOM 756 C CA . VAL A 1 98 ? 1.090 8.369 6.184 1.00 81.12 98 VAL A CA 1
ATOM 757 C C . VAL A 1 98 ? 0.433 9.018 7.388 1.00 81.12 98 VAL A C 1
ATOM 759 O O . VAL A 1 98 ? 0.280 8.395 8.437 1.00 81.12 98 VAL A O 1
ATOM 762 N N . GLU A 1 99 ? 0.014 10.264 7.216 1.00 72.38 99 GLU A N 1
ATOM 763 C CA . GLU A 1 99 ? -0.981 10.873 8.090 1.00 72.38 99 GLU A CA 1
ATOM 764 C C . GLU A 1 99 ? -2.346 10.412 7.583 1.00 72.38 99 GLU A C 1
ATOM 766 O O . GLU A 1 99 ? -2.774 10.768 6.481 1.00 72.38 99 GLU A O 1
ATOM 771 N N . ALA A 1 100 ? -2.953 9.497 8.330 1.00 67.69 100 ALA A N 1
ATOM 772 C CA . ALA A 1 100 ? -4.298 9.010 8.085 1.00 67.69 100 ALA A CA 1
ATOM 773 C C . ALA A 1 100 ? -5.194 9.519 9.207 1.00 67.69 100 ALA A C 1
ATOM 775 O O . ALA A 1 100 ? -4.773 9.536 10.362 1.00 67.69 100 ALA A O 1
ATOM 776 N N . ASP A 1 101 ? -6.422 9.873 8.860 1.00 60.94 101 ASP A N 1
ATOM 777 C CA . ASP A 1 101 ? -7.463 10.119 9.840 1.00 60.94 101 ASP A CA 1
ATOM 778 C C . ASP A 1 101 ? -8.263 8.832 10.010 1.00 60.94 101 ASP A C 1
ATOM 780 O O . ASP A 1 101 ? -8.608 8.150 9.041 1.00 60.94 101 ASP A O 1
ATOM 784 N N . ALA A 1 102 ? -8.522 8.478 11.259 1.00 58.28 102 ALA A N 1
ATOM 785 C CA . ALA A 1 102 ? -9.390 7.374 11.608 1.00 58.28 102 ALA A CA 1
ATOM 786 C C . ALA A 1 102 ? -10.663 7.957 12.208 1.00 58.28 102 ALA A C 1
ATOM 788 O O . ALA A 1 102 ? -10.616 8.722 13.174 1.00 58.28 102 ALA A O 1
ATOM 789 N N . HIS A 1 103 ? -11.794 7.614 11.603 1.00 57.66 103 HIS A N 1
ATOM 790 C CA . HIS A 1 103 ? -13.097 8.082 12.055 1.00 57.66 103 HIS A CA 1
ATOM 791 C C . HIS A 1 103 ? -13.695 7.064 13.021 1.00 57.66 103 HIS A C 1
ATOM 793 O O . HIS A 1 103 ? -13.698 5.867 12.721 1.00 57.66 103 HIS A O 1
ATOM 799 N N . VAL A 1 104 ? -14.193 7.564 14.153 1.00 55.62 104 VAL A N 1
ATOM 800 C CA . VAL A 1 104 ? -15.053 6.821 15.076 1.00 55.62 104 VAL A CA 1
ATOM 801 C C . VAL A 1 104 ? -16.496 7.164 14.720 1.00 55.62 104 VAL A C 1
ATOM 803 O O . VAL A 1 104 ? -16.847 8.343 14.711 1.00 55.62 104 VAL A O 1
ATOM 806 N N . THR A 1 105 ? -17.298 6.168 14.345 1.00 55.62 105 THR A N 1
ATOM 807 C CA . THR A 1 105 ? -18.742 6.342 14.106 1.00 55.62 105 THR A CA 1
ATOM 808 C C . THR A 1 105 ? -19.513 5.932 15.352 1.00 55.62 105 THR A C 1
ATOM 810 O O . THR A 1 105 ? -19.177 4.920 15.958 1.00 55.62 105 THR A O 1
ATOM 813 N N . ASP A 1 106 ? -20.532 6.707 15.710 1.00 49.56 106 ASP A N 1
ATOM 814 C CA . ASP A 1 106 ? -21.259 6.623 16.988 1.00 49.56 106 ASP A CA 1
ATOM 815 C C . ASP A 1 106 ? -22.532 5.752 16.897 1.00 49.56 106 ASP A C 1
ATOM 817 O O . ASP A 1 106 ? -23.465 5.891 17.684 1.00 49.56 106 ASP A O 1
ATOM 821 N N . ASP A 1 107 ? -22.596 4.845 15.917 1.00 50.25 107 ASP A N 1
ATOM 822 C CA . ASP A 1 107 ? -23.802 4.082 15.549 1.00 50.25 107 ASP A CA 1
ATOM 823 C C . ASP A 1 107 ? -24.146 2.945 16.549 1.00 50.25 107 ASP A C 1
ATOM 825 O O . ASP A 1 107 ? -24.811 1.974 16.194 1.00 50.25 107 ASP A O 1
ATOM 829 N N . GLY A 1 108 ? -23.700 3.049 17.805 1.00 48.16 108 GLY A N 1
ATOM 830 C CA . GLY A 1 108 ? -23.919 2.068 18.876 1.00 48.16 108 GLY A CA 1
ATOM 831 C C . GLY A 1 108 ? -22.810 1.020 19.028 1.00 48.16 108 GLY A C 1
ATOM 832 O O . GLY A 1 108 ? -22.670 0.459 20.110 1.00 48.16 108 GLY A O 1
ATOM 833 N N . ASP A 1 109 ? -21.973 0.836 18.002 1.00 57.50 109 ASP A N 1
ATOM 834 C CA . ASP A 1 109 ? -20.754 0.023 18.048 1.00 57.50 109 ASP A CA 1
ATOM 835 C C . ASP A 1 109 ? -19.520 0.923 17.910 1.00 57.50 109 ASP A C 1
ATOM 837 O O . ASP A 1 109 ? -19.454 1.790 17.037 1.00 57.50 109 ASP A O 1
ATOM 841 N N . ALA A 1 110 ? -18.490 0.691 18.724 1.00 60.75 110 ALA A N 1
ATOM 842 C CA . ALA A 1 110 ? -17.203 1.349 18.540 1.00 60.75 110 ALA A CA 1
ATOM 843 C C . ALA A 1 110 ? -16.543 0.873 17.236 1.00 60.75 110 ALA A C 1
ATOM 845 O O . ALA A 1 110 ? -16.080 -0.269 17.153 1.00 60.75 110 ALA A O 1
ATOM 846 N N . VAL A 1 111 ? -16.470 1.747 16.228 1.00 73.31 111 VAL A N 1
ATOM 847 C CA . VAL A 1 111 ? -15.879 1.421 14.921 1.00 73.31 111 VAL A CA 1
ATOM 848 C C . VAL A 1 111 ? -14.671 2.301 14.620 1.00 73.31 111 VAL A C 1
ATOM 850 O O . VAL A 1 111 ? -14.781 3.520 14.623 1.00 73.31 111 VAL A O 1
ATOM 853 N N . VAL A 1 112 ? -13.524 1.702 14.284 1.00 79.31 112 VAL A N 1
ATOM 854 C CA . VAL A 1 112 ? -12.378 2.419 13.693 1.00 79.31 112 VAL A CA 1
ATOM 855 C C . VAL A 1 112 ? -12.374 2.195 12.185 1.00 79.31 112 VAL A C 1
ATOM 857 O O . VAL A 1 112 ? -12.180 1.063 11.732 1.00 79.31 112 VAL A O 1
ATOM 860 N N . MET A 1 113 ? -12.562 3.264 11.405 1.00 83.06 113 MET A N 1
ATOM 861 C CA . MET A 1 113 ? -12.541 3.211 9.938 1.00 83.06 113 MET A CA 1
ATOM 862 C C . MET A 1 113 ? -11.243 3.788 9.358 1.00 83.06 113 MET A C 1
ATOM 864 O O . MET A 1 113 ? -10.879 4.922 9.664 1.00 83.06 113 MET A O 1
ATOM 868 N N . VAL A 1 114 ? -10.597 3.049 8.448 1.00 84.94 114 VAL A N 1
ATOM 869 C CA . VAL A 1 114 ? -9.422 3.511 7.681 1.00 84.94 114 VAL A CA 1
ATOM 870 C C . VAL A 1 114 ? -9.622 3.245 6.190 1.00 84.94 114 VAL A C 1
ATOM 872 O O . VAL A 1 114 ? -9.955 2.126 5.795 1.00 84.94 114 VAL A O 1
ATOM 875 N N . SER A 1 115 ? -9.381 4.251 5.344 1.00 87.94 115 SER A N 1
ATOM 876 C CA . SER A 1 115 ? -9.354 4.076 3.884 1.00 87.94 115 SER A CA 1
ATOM 877 C C . SER A 1 115 ? -8.041 3.418 3.454 1.00 87.94 115 SER A C 1
ATOM 879 O O . SER A 1 115 ? -7.000 4.070 3.389 1.00 87.94 115 SER A O 1
ATOM 881 N N . LEU A 1 116 ? -8.065 2.108 3.198 1.00 90.19 116 LEU A N 1
ATOM 882 C CA . LEU A 1 116 ? -6.852 1.348 2.890 1.00 90.19 116 LEU A CA 1
ATOM 883 C C . LEU A 1 116 ? -6.286 1.733 1.532 1.00 90.19 116 LEU A C 1
ATOM 885 O O . LEU A 1 116 ? -5.076 1.884 1.410 1.00 90.19 116 LEU A O 1
ATOM 889 N N . VAL A 1 117 ? -7.155 1.918 0.537 1.00 91.06 117 VAL A N 1
ATOM 890 C CA . VAL A 1 117 ? -6.741 2.333 -0.807 1.00 91.06 117 VAL A CA 1
ATOM 891 C C . VAL A 1 117 ? -5.996 3.661 -0.739 1.00 91.06 117 VAL A C 1
ATOM 893 O O . VAL A 1 117 ? -4.863 3.737 -1.205 1.00 91.06 117 VAL A O 1
ATOM 896 N N . ASP A 1 118 ? -6.561 4.677 -0.084 1.00 90.25 118 ASP A N 1
ATOM 897 C CA . ASP A 1 118 ? -5.920 5.994 0.002 1.00 90.25 118 ASP A CA 1
ATOM 898 C C . ASP A 1 118 ? -4.589 5.932 0.756 1.00 90.25 118 ASP A C 1
ATOM 900 O O . ASP A 1 118 ? -3.592 6.514 0.325 1.00 90.25 118 ASP A O 1
ATOM 904 N N . VAL A 1 119 ? -4.552 5.194 1.869 1.00 91.69 119 VAL A N 1
ATOM 905 C CA . VAL A 1 119 ? -3.334 4.999 2.662 1.00 91.69 119 VAL A CA 1
ATOM 906 C C . VAL A 1 119 ? -2.247 4.324 1.830 1.00 91.69 119 VAL A C 1
ATOM 908 O O . VAL A 1 119 ? -1.121 4.816 1.773 1.00 91.69 119 VAL A O 1
ATOM 911 N N . VAL A 1 120 ? -2.569 3.220 1.159 1.00 94.38 120 VAL A N 1
ATOM 912 C CA . VAL A 1 120 ? -1.603 2.472 0.352 1.00 94.38 120 VAL A CA 1
ATOM 913 C C . VAL A 1 120 ? -1.150 3.289 -0.856 1.00 94.38 120 VAL A C 1
ATOM 915 O O . VAL A 1 120 ? 0.044 3.323 -1.143 1.00 94.38 120 VAL A O 1
ATOM 918 N N . LEU A 1 121 ? -2.048 4.015 -1.528 1.00 94.06 121 LEU A N 1
ATOM 919 C CA . LEU A 1 121 ? -1.675 4.901 -2.632 1.00 94.06 121 LEU A CA 1
ATOM 920 C C . LEU A 1 121 ? -0.709 6.005 -2.182 1.00 94.06 121 LEU A C 1
ATOM 922 O O . LEU A 1 121 ? 0.279 6.255 -2.873 1.00 94.06 121 LEU A O 1
ATOM 926 N N . ARG A 1 122 ? -0.915 6.600 -0.998 1.00 93.56 122 ARG A N 1
ATOM 927 C CA . ARG A 1 122 ? 0.031 7.566 -0.407 1.00 93.56 122 ARG A CA 1
ATOM 928 C C . ARG A 1 122 ? 1.393 6.938 -0.112 1.00 93.56 122 ARG A C 1
ATOM 930 O O . ARG A 1 122 ? 2.420 7.570 -0.358 1.00 93.56 122 ARG A O 1
ATOM 937 N N . ILE A 1 123 ? 1.426 5.694 0.374 1.00 93.94 123 ILE A N 1
ATOM 938 C CA . ILE A 1 123 ? 2.682 4.953 0.575 1.00 93.94 123 ILE A CA 1
ATOM 939 C C . ILE A 1 123 ? 3.395 4.757 -0.762 1.00 93.94 123 ILE A C 1
ATOM 941 O O . ILE A 1 123 ? 4.568 5.106 -0.881 1.00 93.94 123 ILE A O 1
ATOM 945 N N . LEU A 1 124 ? 2.693 4.247 -1.777 1.00 95.56 124 LEU A N 1
ATOM 946 C CA . LEU A 1 124 ? 3.258 4.015 -3.106 1.00 95.56 124 LEU A CA 1
ATOM 947 C C . LEU A 1 124 ? 3.774 5.316 -3.735 1.00 95.56 124 LEU A C 1
ATOM 949 O O . LEU A 1 124 ? 4.839 5.326 -4.355 1.00 95.56 124 LEU A O 1
ATOM 953 N N . GLU A 1 125 ? 3.060 6.427 -3.553 1.00 94.75 125 GLU A N 1
ATOM 954 C CA . GLU A 1 125 ? 3.499 7.745 -4.002 1.00 94.75 125 GLU A CA 1
ATOM 955 C C . GLU A 1 125 ? 4.765 8.204 -3.276 1.00 94.75 125 GLU A C 1
ATOM 957 O O . GLU A 1 125 ? 5.730 8.620 -3.923 1.00 94.75 125 GLU A O 1
ATOM 962 N N . LYS A 1 126 ? 4.814 8.084 -1.949 1.00 93.88 126 LYS A N 1
ATOM 963 C CA . LYS A 1 126 ? 6.010 8.421 -1.171 1.00 93.88 126 LYS A CA 1
ATOM 964 C C . LYS A 1 126 ? 7.208 7.574 -1.605 1.00 93.88 126 LYS A C 1
ATOM 966 O O . LYS A 1 126 ? 8.274 8.120 -1.897 1.00 93.88 126 LYS A O 1
ATOM 971 N N . THR A 1 127 ? 7.030 6.260 -1.734 1.00 95.00 127 THR A N 1
ATOM 972 C CA . THR A 1 127 ? 8.073 5.354 -2.228 1.00 95.00 127 THR A CA 1
ATOM 973 C C . THR A 1 127 ? 8.524 5.729 -3.637 1.00 95.00 127 THR A C 1
ATOM 975 O O . THR A 1 127 ? 9.717 5.653 -3.948 1.00 95.00 127 THR A O 1
ATOM 978 N N . LEU A 1 128 ? 7.612 6.201 -4.490 1.00 94.88 128 LEU A N 1
ATOM 979 C CA . LEU A 1 128 ? 7.965 6.712 -5.810 1.00 94.88 128 LEU A CA 1
ATOM 980 C C . LEU A 1 128 ? 8.860 7.949 -5.719 1.00 94.88 128 LEU A C 1
ATOM 982 O O . LEU A 1 128 ? 9.826 8.039 -6.476 1.00 94.88 128 LEU A O 1
ATOM 986 N N . GLN A 1 129 ? 8.572 8.896 -4.824 1.00 93.31 129 GLN A N 1
ATOM 987 C CA . GLN A 1 129 ? 9.411 10.087 -4.649 1.00 93.31 129 GLN A CA 1
ATOM 988 C C . GLN A 1 129 ? 10.810 9.724 -4.140 1.00 93.31 129 GLN A C 1
ATOM 990 O O . GLN A 1 129 ? 11.808 10.200 -4.683 1.00 93.31 129 GLN A O 1
ATOM 995 N N . GLU A 1 130 ? 10.907 8.804 -3.180 1.00 92.44 130 GLU A N 1
ATOM 996 C CA . GLU A 1 130 ? 12.197 8.284 -2.714 1.00 92.44 130 GLU A CA 1
ATOM 997 C C . GLU A 1 130 ? 12.962 7.563 -3.835 1.00 92.44 130 GLU A C 1
ATOM 999 O O . GLU A 1 130 ? 14.170 7.747 -4.002 1.00 92.44 130 GLU A O 1
ATOM 1004 N N . THR A 1 131 ? 12.254 6.783 -4.654 1.00 93.56 131 THR A N 1
ATOM 1005 C CA . THR A 1 131 ? 12.833 6.099 -5.816 1.00 93.56 131 THR A CA 1
ATOM 1006 C C . THR A 1 131 ? 13.314 7.104 -6.860 1.00 93.56 131 THR A C 1
ATOM 1008 O O . THR A 1 131 ? 14.401 6.933 -7.406 1.00 93.56 131 THR A O 1
ATOM 1011 N N . LYS A 1 132 ? 12.577 8.195 -7.108 1.00 93.00 132 LYS A N 1
ATOM 1012 C CA . LYS A 1 132 ? 13.019 9.289 -7.991 1.00 93.00 132 LYS A CA 1
ATOM 1013 C C . LYS A 1 132 ? 14.288 9.957 -7.477 1.00 93.00 132 LYS A C 1
ATOM 1015 O O . LYS A 1 132 ? 15.176 10.222 -8.284 1.00 93.00 132 LYS A O 1
ATOM 1020 N N . ALA A 1 133 ? 14.403 10.179 -6.169 1.00 92.00 133 ALA A N 1
ATOM 1021 C CA . ALA A 1 133 ? 15.609 10.751 -5.579 1.00 92.00 133 ALA A CA 1
ATOM 1022 C C . ALA A 1 133 ? 16.835 9.839 -5.780 1.00 92.00 133 ALA A C 1
ATOM 1024 O O . ALA A 1 133 ? 17.910 10.322 -6.127 1.00 92.00 133 ALA A O 1
ATOM 1025 N N . ARG A 1 134 ? 16.672 8.516 -5.640 1.00 90.25 134 ARG A N 1
ATOM 1026 C CA . ARG A 1 134 ? 17.772 7.540 -5.777 1.00 90.25 134 ARG A CA 1
ATOM 1027 C C . ARG A 1 134 ? 18.097 7.165 -7.229 1.00 90.25 134 ARG A C 1
ATOM 1029 O O . ARG A 1 134 ? 19.255 6.949 -7.563 1.00 90.25 134 ARG A O 1
ATOM 1036 N N . ALA A 1 135 ? 17.089 7.086 -8.098 1.00 90.50 135 ALA A N 1
ATOM 1037 C CA . ALA A 1 135 ? 17.180 6.553 -9.461 1.00 90.50 135 ALA A CA 1
ATOM 1038 C C . ALA A 1 135 ? 16.840 7.595 -10.546 1.00 90.50 135 ALA A C 1
ATOM 1040 O O . ALA A 1 135 ? 16.388 7.235 -11.636 1.00 90.50 135 ALA A O 1
ATOM 1041 N N . SER A 1 136 ? 17.052 8.887 -10.266 1.00 87.69 136 SER A N 1
ATOM 1042 C CA . SER A 1 136 ? 16.637 10.025 -11.108 1.00 87.69 136 SER A CA 1
ATOM 1043 C C . SER A 1 136 ? 16.928 9.839 -12.605 1.00 87.69 136 SER A C 1
ATOM 1045 O O . SER A 1 136 ? 16.033 9.985 -13.442 1.00 87.69 136 SER A O 1
ATOM 1047 N N . ASN A 1 137 ? 18.146 9.406 -12.958 1.00 88.88 137 ASN A N 1
ATOM 1048 C CA . ASN A 1 137 ? 18.543 9.175 -14.351 1.00 88.88 137 ASN A CA 1
ATOM 1049 C C . ASN A 1 137 ? 17.688 8.107 -15.056 1.00 88.88 137 ASN A C 1
ATOM 1051 O O . ASN A 1 137 ? 17.349 8.275 -16.230 1.00 88.88 137 ASN A O 1
ATOM 1055 N N . HIS A 1 138 ? 17.309 7.043 -14.343 1.00 88.56 138 HIS A N 1
ATOM 1056 C CA . HIS A 1 138 ? 16.474 5.959 -14.861 1.00 88.56 138 HIS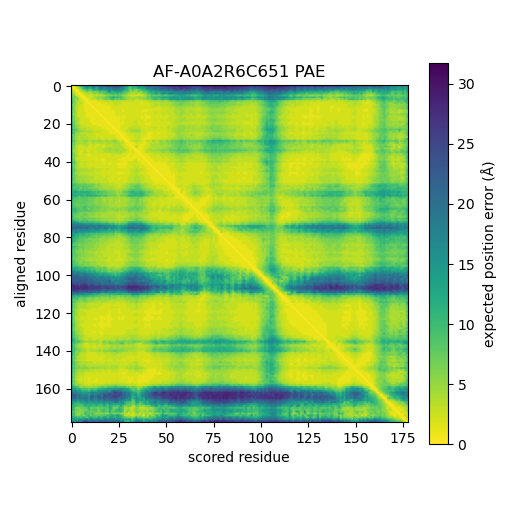 A CA 1
ATOM 1057 C C . HIS A 1 138 ? 14.995 6.352 -14.949 1.00 88.56 138 HIS A C 1
ATOM 1059 O O . HIS A 1 138 ? 14.298 5.897 -15.851 1.00 88.56 138 HIS A O 1
ATOM 1065 N N . MET A 1 139 ? 14.527 7.247 -14.075 1.00 88.50 139 MET A N 1
ATOM 1066 C CA . MET A 1 139 ? 13.133 7.701 -14.047 1.00 88.50 139 MET A CA 1
ATOM 1067 C C . MET A 1 139 ? 12.745 8.618 -15.216 1.00 88.50 139 MET A C 1
ATOM 1069 O O . MET A 1 139 ? 11.567 8.696 -15.559 1.00 88.50 139 MET A O 1
ATOM 1073 N N . ARG A 1 140 ? 13.701 9.295 -15.873 1.00 86.12 140 ARG A N 1
ATOM 1074 C CA . ARG A 1 140 ? 13.418 10.283 -16.942 1.00 86.12 140 ARG A CA 1
ATOM 1075 C C . ARG A 1 140 ? 12.601 9.730 -18.120 1.00 86.12 140 ARG A C 1
ATOM 1077 O O . ARG A 1 140 ? 11.781 10.450 -18.711 1.00 86.12 140 ARG A O 1
ATOM 1084 N N . SER A 1 141 ? 12.836 8.468 -18.473 1.00 83.19 141 SER A N 1
ATOM 1085 C CA . SER A 1 141 ? 12.167 7.772 -19.581 1.00 83.19 141 SER A CA 1
ATOM 1086 C C . SER A 1 141 ? 10.902 7.023 -19.158 1.00 83.19 141 SER A C 1
ATOM 1088 O O . SER A 1 141 ? 10.205 6.478 -20.019 1.00 83.19 141 SER A O 1
ATOM 1090 N N . LEU A 1 142 ? 10.583 7.021 -17.861 1.00 88.69 142 LEU A N 1
ATOM 1091 C CA . LEU A 1 142 ? 9.450 6.298 -17.306 1.00 88.69 142 LEU A CA 1
ATOM 1092 C C . LEU A 1 142 ? 8.250 7.213 -17.058 1.00 88.69 142 LEU A C 1
ATOM 1094 O O . LEU A 1 142 ? 8.327 8.448 -17.017 1.00 88.69 142 LEU A O 1
ATOM 1098 N N . ARG A 1 143 ? 7.103 6.567 -16.935 1.00 89.81 143 ARG A N 1
ATOM 1099 C CA . ARG A 1 143 ? 5.808 7.115 -16.570 1.00 89.81 143 ARG A CA 1
ATOM 1100 C C . ARG A 1 143 ? 5.200 6.223 -15.507 1.00 89.81 143 ARG A C 1
ATOM 1102 O O . ARG A 1 143 ? 5.591 5.065 -15.360 1.00 89.81 143 ARG A O 1
ATOM 1109 N N . VAL A 1 144 ? 4.277 6.806 -14.757 1.00 91.44 144 VAL A N 1
ATOM 1110 C CA . VAL A 1 144 ? 3.669 6.164 -13.602 1.00 91.44 144 VAL A CA 1
ATOM 1111 C C . VAL A 1 144 ? 2.169 6.371 -13.648 1.00 91.44 144 VAL A C 1
ATOM 1113 O O . VAL A 1 144 ? 1.711 7.457 -14.001 1.00 91.44 144 VAL A O 1
ATOM 1116 N N . LYS A 1 145 ? 1.416 5.331 -13.305 1.00 93.00 145 LYS A N 1
ATOM 1117 C CA . LYS A 1 145 ? -0.026 5.396 -13.085 1.00 93.00 145 LYS A CA 1
ATOM 1118 C C . LYS A 1 145 ? -0.354 4.654 -11.797 1.00 93.00 145 LYS A C 1
ATOM 1120 O O . LYS A 1 145 ? 0.157 3.561 -11.587 1.00 93.00 145 LYS A O 1
ATOM 1125 N N . PHE A 1 146 ? -1.199 5.243 -10.967 1.00 93.50 146 PHE A N 1
ATOM 1126 C CA . PHE A 1 146 ? -1.736 4.597 -9.774 1.00 93.50 146 PHE A CA 1
ATOM 1127 C C . PHE A 1 146 ? -3.126 4.036 -10.070 1.00 93.50 146 PHE A C 1
ATOM 1129 O O . PHE A 1 146 ? -3.832 4.550 -10.942 1.00 93.50 146 PHE A O 1
ATOM 1136 N N . GLY A 1 147 ? -3.499 2.980 -9.361 1.00 92.25 147 GLY A N 1
ATOM 1137 C CA . GLY A 1 147 ? -4.815 2.370 -9.455 1.00 92.25 147 GLY A CA 1
ATOM 1138 C C . GLY A 1 147 ? -5.090 1.464 -8.265 1.00 92.25 147 GLY A C 1
ATOM 1139 O O . GLY A 1 147 ? -4.224 1.240 -7.421 1.00 92.25 147 GLY A O 1
ATOM 1140 N N . SER A 1 148 ? -6.311 0.959 -8.200 1.00 92.69 148 SER A N 1
ATOM 1141 C CA . SER A 1 148 ? -6.739 0.003 -7.187 1.00 92.69 148 SER A CA 1
ATOM 1142 C C . SER A 1 148 ? -7.864 -0.866 -7.727 1.00 92.69 148 SER A C 1
ATOM 1144 O O . SER A 1 148 ? -8.570 -0.469 -8.655 1.00 92.69 148 SER A O 1
ATOM 1146 N N . ASP A 1 149 ? -8.029 -2.020 -7.106 1.00 89.19 149 ASP A N 1
ATOM 1147 C CA . ASP A 1 149 ? -9.181 -2.904 -7.212 1.00 89.19 149 ASP A CA 1
ATOM 1148 C C . ASP A 1 149 ? -9.610 -3.337 -5.792 1.00 89.19 149 ASP A C 1
ATOM 1150 O O . ASP A 1 149 ? -9.227 -2.705 -4.801 1.00 89.19 149 ASP A O 1
ATOM 1154 N N . ASP A 1 150 ? -10.440 -4.374 -5.687 1.00 86.25 150 ASP A N 1
ATOM 1155 C CA . ASP A 1 150 ? -10.976 -4.850 -4.407 1.00 86.25 150 ASP A CA 1
ATOM 1156 C C . ASP A 1 150 ? -9.923 -5.507 -3.496 1.00 86.25 150 ASP A C 1
ATOM 1158 O O . ASP A 1 150 ? -10.085 -5.515 -2.272 1.00 86.25 150 ASP A O 1
ATOM 1162 N N . ASP A 1 151 ? -8.846 -6.051 -4.066 1.00 90.56 151 ASP A N 1
ATOM 1163 C CA . ASP A 1 151 ? -7.823 -6.804 -3.340 1.00 90.56 151 ASP A CA 1
ATOM 1164 C C . ASP A 1 151 ? -6.484 -6.052 -3.254 1.00 90.56 151 ASP A C 1
ATOM 1166 O O . ASP A 1 151 ? -5.716 -6.291 -2.316 1.00 90.56 151 ASP A O 1
ATOM 1170 N N . TYR A 1 152 ? -6.209 -5.121 -4.172 1.00 93.00 152 TYR A N 1
ATOM 1171 C CA . TYR A 1 152 ? -4.925 -4.436 -4.300 1.00 93.00 152 TYR A CA 1
ATOM 1172 C C . TYR A 1 152 ? -5.077 -2.927 -4.501 1.00 93.00 152 TYR A C 1
ATOM 1174 O O . TYR A 1 152 ? -5.948 -2.438 -5.215 1.00 93.00 152 TYR A O 1
ATOM 1182 N N . ALA A 1 153 ? -4.118 -2.176 -3.967 1.00 94.75 153 ALA A N 1
ATOM 1183 C CA . ALA A 1 153 ? -3.769 -0.859 -4.493 1.00 94.75 153 ALA A CA 1
ATOM 1184 C C . ALA A 1 153 ? -2.368 -0.939 -5.102 1.00 94.75 153 ALA A C 1
ATOM 1186 O O . ALA A 1 153 ? -1.472 -1.576 -4.544 1.00 94.75 153 ALA A O 1
ATOM 1187 N N . TYR A 1 154 ? -2.188 -0.353 -6.282 1.00 95.75 154 TYR A N 1
ATOM 1188 C CA . TYR A 1 154 ? -1.031 -0.627 -7.122 1.00 95.75 154 TYR A CA 1
ATOM 1189 C C . TYR A 1 154 ? -0.516 0.594 -7.880 1.00 95.75 154 TYR A C 1
ATOM 1191 O O . TYR A 1 154 ? -1.195 1.600 -8.102 1.00 95.75 154 TYR A O 1
ATOM 1199 N N . VAL A 1 155 ? 0.729 0.462 -8.325 1.00 95.56 155 VAL A N 1
ATOM 1200 C CA . VAL A 1 155 ? 1.416 1.390 -9.209 1.00 95.56 155 VAL A CA 1
ATOM 1201 C C . VAL A 1 155 ? 1.901 0.650 -10.450 1.00 95.56 155 VAL A C 1
ATOM 1203 O O . VAL A 1 155 ? 2.467 -0.438 -10.377 1.00 95.56 155 VAL A O 1
ATOM 1206 N N . VAL A 1 156 ? 1.688 1.254 -11.612 1.00 93.50 156 VAL A N 1
ATOM 1207 C CA . VAL A 1 156 ? 2.182 0.777 -12.902 1.00 93.50 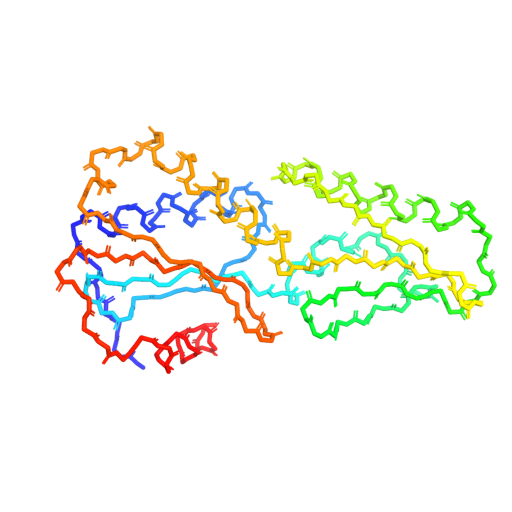156 VAL A CA 1
ATOM 1208 C C . VAL A 1 156 ? 3.297 1.702 -13.352 1.00 93.50 156 VAL A C 1
ATOM 1210 O O . VAL A 1 156 ? 3.081 2.903 -13.537 1.00 93.50 156 VAL A O 1
ATOM 1213 N N . LEU A 1 157 ? 4.483 1.141 -13.556 1.00 92.38 157 LEU A N 1
ATOM 1214 C CA . LEU A 1 157 ? 5.630 1.833 -14.130 1.00 92.38 157 LEU A CA 1
A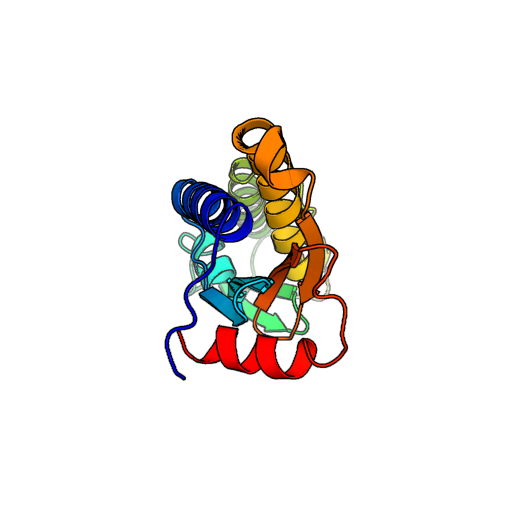TOM 1215 C C . LEU A 1 157 ? 5.781 1.381 -15.580 1.00 92.38 157 LEU A C 1
ATOM 1217 O O . LEU A 1 157 ? 5.756 0.187 -15.865 1.00 92.38 157 LEU A O 1
ATOM 1221 N N . TYR A 1 158 ? 5.943 2.321 -16.504 1.00 89.81 158 TYR A N 1
ATOM 1222 C CA . TYR A 1 158 ? 6.060 2.004 -17.927 1.00 89.81 158 TYR A CA 1
ATOM 1223 C C . TYR A 1 158 ? 6.957 2.996 -18.659 1.00 89.81 158 TYR A C 1
ATOM 1225 O O . TYR A 1 158 ? 7.099 4.153 -18.264 1.00 89.81 158 TYR A O 1
ATOM 1233 N N . THR A 1 159 ? 7.584 2.551 -19.743 1.00 85.81 159 THR A N 1
ATOM 1234 C CA . THR A 1 159 ? 8.333 3.447 -20.637 1.00 85.81 159 THR A CA 1
ATOM 1235 C C . THR A 1 159 ? 7.376 4.262 -21.513 1.00 85.81 159 THR A C 1
ATOM 1237 O O . THR A 1 159 ? 6.286 3.801 -21.853 1.00 85.81 159 THR A O 1
ATOM 1240 N N . ARG A 1 160 ? 7.779 5.475 -21.926 1.00 73.44 160 ARG A N 1
ATOM 1241 C CA . ARG A 1 160 ? 6.939 6.360 -22.769 1.00 73.44 160 ARG A CA 1
ATOM 1242 C C . ARG A 1 160 ? 6.414 5.701 -24.054 1.00 73.44 160 ARG A C 1
ATOM 1244 O O . ARG A 1 160 ? 5.350 6.080 -24.519 1.00 73.44 160 ARG A O 1
ATOM 1251 N N . SER A 1 161 ? 7.142 4.743 -24.625 1.00 69.31 161 SER A N 1
ATOM 1252 C CA . SER A 1 161 ? 6.771 4.050 -25.866 1.00 69.31 161 SER A CA 1
ATOM 1253 C C . SER A 1 161 ? 5.725 2.943 -25.680 1.00 69.31 161 SER A C 1
ATOM 1255 O O . SER A 1 161 ? 5.204 2.438 -26.670 1.00 69.31 161 SER A O 1
ATOM 1257 N N . SER A 1 162 ? 5.391 2.560 -24.442 1.00 65.06 162 SER A N 1
ATOM 1258 C CA . SER A 1 162 ? 4.543 1.395 -24.141 1.00 65.06 162 SER A CA 1
ATOM 1259 C C . SER A 1 162 ? 3.043 1.714 -24.003 1.00 65.06 162 SER A C 1
ATOM 1261 O O . SER A 1 162 ? 2.297 0.914 -23.447 1.00 65.06 162 SER A O 1
ATOM 1263 N N . GLN A 1 163 ? 2.580 2.869 -24.486 1.00 58.72 163 GLN A N 1
ATOM 1264 C CA . GLN A 1 163 ? 1.254 3.427 -24.173 1.00 58.72 163 GLN A CA 1
ATOM 1265 C C . GLN A 1 163 ? 0.043 2.701 -24.813 1.00 58.72 163 GLN A C 1
ATOM 1267 O O . GLN A 1 163 ? -1.067 3.208 -24.705 1.00 58.72 163 GLN A O 1
ATOM 1272 N N . LYS A 1 164 ? 0.195 1.551 -25.490 1.00 52.00 164 LYS A N 1
ATOM 1273 C CA . LYS A 1 164 ? -0.938 0.919 -26.196 1.00 52.00 164 LYS A CA 1
ATOM 1274 C C . LYS A 1 164 ? -1.816 0.045 -25.289 1.00 52.00 164 LYS A C 1
ATOM 1276 O O . LYS A 1 164 ? -1.334 -0.844 -24.592 1.00 52.00 164 LYS A O 1
ATOM 12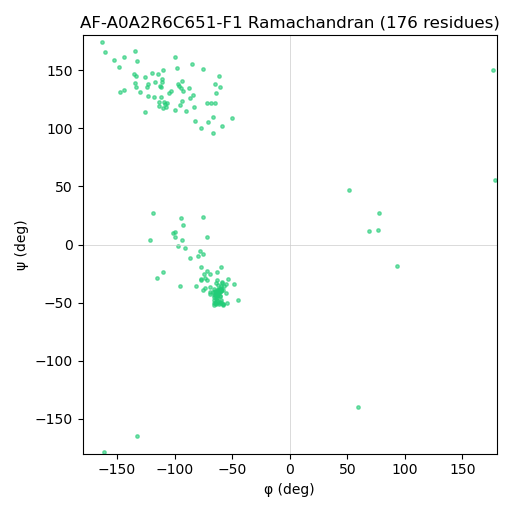81 N N . ASP A 1 165 ? -3.114 0.332 -25.364 1.00 51.53 165 ASP A N 1
ATOM 1282 C CA . ASP A 1 165 ? -4.247 -0.223 -24.625 1.00 51.53 165 ASP A CA 1
ATOM 1283 C C . ASP A 1 165 ? -4.326 -1.757 -24.605 1.00 51.53 165 ASP A C 1
ATOM 1285 O O . ASP A 1 165 ? -4.639 -2.392 -25.609 1.00 51.53 165 ASP A O 1
ATOM 1289 N N . THR A 1 166 ? -4.047 -2.348 -23.437 1.00 52.25 166 THR A N 1
ATOM 1290 C CA . THR A 1 166 ? -4.659 -3.571 -22.846 1.00 52.25 166 THR A CA 1
ATOM 1291 C C . THR A 1 166 ? -3.961 -3.873 -21.513 1.00 52.25 166 THR A C 1
ATOM 1293 O O . THR A 1 166 ? -3.351 -4.921 -21.309 1.00 52.25 166 THR A O 1
ATOM 1296 N N . VAL A 1 167 ? -3.956 -2.892 -20.605 1.00 61.06 167 VAL A N 1
ATOM 1297 C CA . VAL A 1 167 ? -3.165 -2.976 -19.363 1.00 61.06 167 VAL A CA 1
ATOM 1298 C C . VAL A 1 167 ? -3.999 -3.499 -18.189 1.00 61.06 167 VAL A C 1
ATOM 1300 O O . VAL A 1 167 ? -3.482 -4.270 -17.394 1.00 61.06 167 VAL A O 1
ATOM 1303 N N . LEU A 1 168 ? -5.290 -3.154 -18.104 1.00 56.62 168 LEU A N 1
ATOM 1304 C CA . LEU A 1 168 ? -6.125 -3.472 -16.935 1.00 56.62 168 LEU A CA 1
ATOM 1305 C C . LEU A 1 168 ? -6.327 -4.979 -16.718 1.00 56.62 168 LEU A C 1
ATOM 1307 O O . LEU A 1 168 ? -6.022 -5.468 -15.638 1.00 56.62 168 LEU A O 1
ATOM 1311 N N . THR A 1 169 ? -6.733 -5.734 -17.744 1.00 61.47 169 THR A N 1
ATOM 1312 C CA . THR A 1 169 ? -6.965 -7.187 -17.607 1.00 61.47 169 THR A CA 1
ATOM 1313 C C . THR A 1 169 ? -5.688 -7.942 -17.221 1.00 61.47 169 THR A C 1
ATOM 1315 O O . THR A 1 169 ? -5.726 -8.865 -16.418 1.00 61.47 169 THR A O 1
ATOM 1318 N N . LYS A 1 170 ? -4.529 -7.492 -17.723 1.00 73.88 170 LYS A N 1
ATOM 1319 C CA . LYS A 1 170 ? -3.224 -8.084 -17.395 1.00 73.88 170 LYS A CA 1
ATOM 1320 C C . LYS A 1 170 ? -2.727 -7.727 -15.995 1.00 73.88 170 LYS A C 1
ATOM 1322 O O . LYS A 1 170 ? -1.926 -8.473 -15.443 1.00 73.88 170 LYS A O 1
ATOM 1327 N N . ILE A 1 171 ? -3.156 -6.595 -15.429 1.00 78.50 171 ILE A N 1
ATOM 1328 C CA . ILE A 1 171 ? -2.792 -6.217 -14.056 1.00 78.50 171 ILE A CA 1
ATOM 1329 C C . ILE A 1 171 ? -3.384 -7.222 -13.073 1.00 78.50 171 ILE A C 1
ATOM 1331 O O . ILE A 1 171 ? -2.641 -7.758 -12.257 1.00 78.50 171 ILE A O 1
ATOM 1335 N N . GLU A 1 172 ? -4.681 -7.519 -13.184 1.00 71.94 172 GLU A N 1
ATOM 1336 C CA . GLU A 1 172 ? -5.332 -8.479 -12.288 1.00 71.94 172 GLU A CA 1
ATOM 1337 C C . GLU A 1 172 ? -4.701 -9.870 -12.381 1.00 71.94 172 GLU A C 1
ATOM 1339 O O . GLU A 1 172 ? -4.425 -10.490 -11.356 1.00 71.94 172 GLU A O 1
ATOM 1344 N N . GLU A 1 173 ? -4.430 -10.347 -13.600 1.00 76.69 173 GLU A N 1
ATOM 1345 C CA . GLU A 1 173 ? -3.774 -11.638 -13.818 1.00 76.69 173 GLU A CA 1
ATOM 1346 C C . GLU A 1 173 ? -2.390 -11.703 -13.165 1.00 76.69 173 GLU A C 1
ATOM 1348 O O . GLU A 1 173 ? -2.026 -12.738 -12.615 1.00 76.69 173 GLU A O 1
ATOM 1353 N N . VAL A 1 174 ? -1.606 -10.624 -13.214 1.00 78.62 174 VAL A N 1
ATOM 1354 C CA . VAL A 1 174 ? -0.261 -10.604 -12.623 1.00 78.62 174 VAL A CA 1
ATOM 1355 C C . VAL A 1 174 ? -0.308 -10.495 -11.104 1.00 78.62 174 VAL A C 1
ATOM 1357 O O . VAL A 1 174 ? 0.468 -11.169 -10.438 1.00 78.62 174 VAL A O 1
ATOM 1360 N N . LEU A 1 175 ? -1.224 -9.700 -10.551 1.00 80.38 175 LEU A N 1
ATOM 1361 C CA . LEU A 1 175 ? -1.336 -9.534 -9.101 1.00 80.38 175 LEU A CA 1
ATOM 1362 C C . LEU A 1 175 ? -1.902 -10.779 -8.399 1.00 80.38 175 LEU A C 1
ATOM 1364 O O . LEU A 1 175 ? -1.523 -11.039 -7.262 1.00 80.38 175 LEU A O 1
ATOM 1368 N N . LYS A 1 176 ? -2.769 -11.556 -9.067 1.00 76.81 176 LYS A N 1
ATOM 1369 C CA . LYS A 1 176 ? -3.401 -12.773 -8.514 1.00 76.81 176 LYS A CA 1
ATOM 1370 C C . LYS A 1 176 ? -2.575 -14.062 -8.691 1.00 76.81 176 LYS A C 1
ATOM 1372 O O . LYS A 1 176 ? -2.946 -15.081 -8.118 1.00 76.81 176 LYS A O 1
ATOM 1377 N N . ASN A 1 177 ? -1.512 -14.048 -9.503 1.00 66.75 177 ASN A N 1
ATOM 1378 C CA . ASN A 1 177 ? -0.689 -15.230 -9.825 1.00 66.75 177 ASN A CA 1
ATOM 1379 C C . ASN A 1 177 ? 0.625 -15.337 -9.015 1.00 66.75 177 ASN A C 1
ATOM 1381 O O . ASN A 1 177 ? 1.433 -16.222 -9.312 1.00 66.75 177 ASN A O 1
ATOM 1385 N N . GLU A 1 178 ? 0.848 -14.462 -8.029 1.00 48.12 178 GLU A N 1
ATOM 1386 C CA . GLU A 1 178 ? 1.953 -14.540 -7.052 1.00 48.12 178 GLU A CA 1
ATOM 1387 C C . GLU A 1 178 ? 1.432 -14.851 -5.646 1.00 48.12 178 GLU A C 1
ATOM 1389 O O . GLU A 1 178 ? 2.106 -15.648 -4.954 1.00 48.12 178 GLU A O 1
#

Solvent-accessible surface area (backbone atoms only — not comparable to full-atom values): 10085 Å² total; per-residue (Å²): 128,82,84,52,66,55,49,71,46,61,39,55,51,50,51,55,40,52,54,56,39,48,73,73,71,47,68,73,34,58,40,50,78,40,54,54,30,36,39,47,27,34,42,49,68,60,53,48,49,64,62,46,64,87,53,64,66,92,47,33,48,79,47,78,58,94,44,24,39,36,38,34,43,76,55,98,71,55,73,66,59,53,51,49,54,48,50,53,39,46,53,51,40,42,75,70,69,39,92,69,76,70,50,74,51,87,85,85,46,59,31,46,36,38,57,46,44,63,53,46,47,52,44,55,51,51,48,46,53,54,36,40,74,76,40,45,83,45,46,73,58,47,46,78,48,77,54,68,60,89,56,32,27,34,40,37,43,29,36,74,87,61,78,73,93,72,59,70,76,52,47,56,58,42,53,74,72,112

pLDDT: mean 83.92, std 12.22, range [48.12, 96.0]